Protein AF-A0A2E3CA99-F1 (afdb_monomer_lite)

Radius of gyration: 19.98 Å; chains: 1; bounding box: 54×38×50 Å

Secondary structure (DSSP, 8-state):
---HHHHHHHHHT----TTTHHHHHHHHHHH----TTS--TTEETTTEE-HHHHHHHHHHHH---HHHHHHHHHHHT---TTTTS-HHHHHHHH-HHHHHHHHHHIIIIIIHHHHHHHHHHHHHHHHHHTTT-S---HHHHHHHHHSS-HHHHHHHHHHHTT---S---HHHHHHHHHHHHHHHHHHS-HHHHHHHHHHHHHHHHHHHHHHHHHHHHT-SS---------

Structure (mmCIF, N/CA/C/O backbone):
data_AF-A0A2E3CA99-F1
#
_entry.id   AF-A0A2E3CA99-F1
#
loop_
_atom_site.group_PDB
_atom_site.id
_atom_site.type_symbol
_atom_site.label_atom_id
_atom_site.label_alt_id
_atom_site.label_comp_id
_atom_site.label_asym_id
_atom_site.label_entity_id
_atom_site.label_seq_id
_atom_site.pdbx_PDB_ins_code
_atom_site.Cartn_x
_atom_site.Cartn_y
_atom_site.Cartn_z
_atom_site.occupancy
_atom_site.B_iso_or_equiv
_atom_site.auth_seq_id
_atom_site.auth_comp_id
_atom_site.auth_asym_id
_atom_site.auth_atom_id
_atom_site.pdbx_PDB_model_num
ATOM 1 N N . MET A 1 1 ? -21.293 10.498 6.340 1.00 60.91 1 MET A N 1
ATOM 2 C CA . MET A 1 1 ? -22.099 10.274 7.556 1.00 60.91 1 MET A CA 1
ATOM 3 C C . MET A 1 1 ? -22.126 8.776 7.794 1.00 60.91 1 MET A C 1
ATOM 5 O O . MET A 1 1 ? -22.298 8.056 6.815 1.00 60.91 1 MET A O 1
ATOM 9 N N . PHE A 1 2 ? -21.826 8.319 9.008 1.00 76.69 2 PHE A N 1
ATOM 10 C CA . PHE A 1 2 ? -21.761 6.889 9.318 1.00 76.69 2 PHE A CA 1
ATOM 11 C C . PHE A 1 2 ? -23.163 6.290 9.462 1.00 76.69 2 PHE A C 1
ATOM 13 O O . PHE A 1 2 ? -24.123 6.998 9.755 1.00 76.69 2 PHE A O 1
ATOM 20 N N . GLY A 1 3 ? -23.298 4.993 9.197 1.00 78.75 3 GLY A N 1
ATOM 21 C CA . GLY A 1 3 ? -24.544 4.262 9.406 1.00 78.75 3 GLY A CA 1
ATOM 22 C C . GLY A 1 3 ? -24.801 3.967 10.888 1.00 78.75 3 GLY A C 1
ATOM 23 O O . GLY A 1 3 ? -23.886 3.960 11.707 1.00 78.75 3 GLY A O 1
ATOM 24 N N . LYS A 1 4 ? -26.048 3.618 11.233 1.00 77.12 4 LYS A N 1
ATOM 25 C CA . LYS A 1 4 ? -26.461 3.320 12.623 1.00 77.12 4 LYS A CA 1
ATOM 26 C C . LYS A 1 4 ? -25.626 2.231 13.312 1.00 77.12 4 LYS A C 1
ATOM 28 O O . LYS A 1 4 ? -25.509 2.231 14.532 1.00 77.12 4 LYS A O 1
ATOM 33 N N . GLU A 1 5 ? -25.094 1.260 12.569 1.00 80.00 5 GLU A N 1
ATOM 34 C CA . GLU A 1 5 ? -24.229 0.217 13.144 1.00 80.00 5 GLU A CA 1
ATOM 35 C C . GLU A 1 5 ? -22.819 0.730 13.454 1.00 80.00 5 GLU A C 1
ATOM 37 O O . GLU A 1 5 ? -22.257 0.409 14.499 1.00 80.00 5 GLU A O 1
ATOM 42 N N . GLU A 1 6 ? -22.269 1.557 12.570 1.00 83.12 6 GLU A N 1
ATOM 43 C CA . GLU A 1 6 ? -20.951 2.176 12.717 1.00 83.12 6 GLU A CA 1
ATOM 44 C C . GLU A 1 6 ? -20.952 3.158 13.896 1.00 83.12 6 GLU A C 1
ATOM 46 O O . GLU A 1 6 ? -20.053 3.127 14.735 1.00 83.12 6 GLU A O 1
ATOM 51 N N . GLU A 1 7 ? -22.022 3.946 14.041 1.00 82.69 7 GLU A N 1
ATOM 52 C CA . GLU A 1 7 ? -22.226 4.833 15.190 1.00 82.69 7 GLU A CA 1
ATOM 53 C C . GLU A 1 7 ? -22.265 4.066 16.520 1.00 82.69 7 GLU A C 1
ATOM 55 O O . GLU A 1 7 ? -21.679 4.518 17.502 1.00 82.69 7 GLU A O 1
ATOM 60 N N . LYS A 1 8 ? -22.881 2.875 16.564 1.00 83.00 8 LYS A N 1
ATOM 61 C CA . LYS A 1 8 ? -22.881 2.026 17.771 1.00 83.00 8 LYS A CA 1
ATOM 62 C C . LYS A 1 8 ? -21.477 1.545 18.139 1.00 83.00 8 LYS A C 1
ATOM 64 O O . LYS A 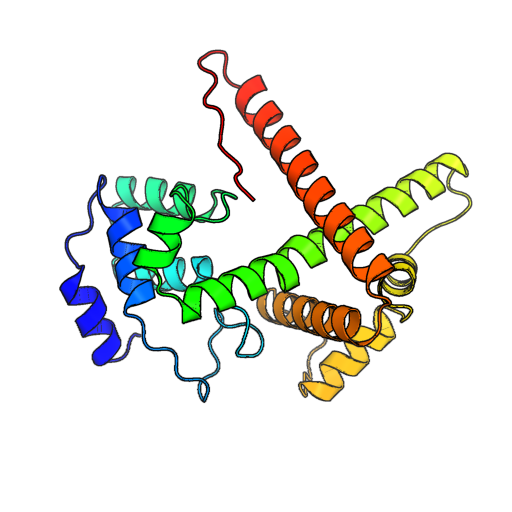1 8 ? -21.129 1.528 19.320 1.00 83.00 8 LYS A O 1
ATOM 69 N N . ILE A 1 9 ? -20.669 1.155 17.151 1.00 85.69 9 ILE A N 1
ATOM 70 C CA . ILE A 1 9 ? -19.276 0.739 17.381 1.00 85.69 9 ILE A CA 1
ATOM 71 C C . ILE A 1 9 ? -18.474 1.920 17.933 1.00 85.69 9 ILE A C 1
ATOM 73 O O . ILE A 1 9 ? -17.802 1.793 18.952 1.00 85.69 9 ILE A O 1
ATOM 77 N N . ILE A 1 10 ? -18.598 3.083 17.299 1.00 85.12 10 ILE A N 1
ATOM 78 C CA . ILE A 1 10 ? -17.959 4.335 17.715 1.00 85.12 10 ILE A CA 1
ATOM 79 C C . ILE A 1 10 ? -18.358 4.704 19.153 1.00 85.12 10 ILE A C 1
ATOM 81 O O . ILE A 1 10 ? -17.492 5.008 19.970 1.00 85.12 10 ILE A O 1
ATOM 85 N N . GLN A 1 11 ? -19.644 4.612 19.503 1.00 82.75 11 GLN A N 1
ATOM 86 C CA . GLN A 1 11 ? -20.133 4.894 20.858 1.00 82.75 11 GLN A CA 1
ATOM 87 C C . GLN A 1 11 ? -19.515 3.963 21.909 1.00 82.75 11 GLN A C 1
ATOM 89 O O . GLN A 1 11 ? -19.148 4.429 22.992 1.00 82.75 11 GLN A O 1
ATOM 94 N N . LYS A 1 12 ? -19.335 2.674 21.584 1.00 83.38 12 LYS A N 1
ATOM 95 C CA . LYS A 1 12 ? -18.720 1.679 22.481 1.00 83.38 12 LYS A CA 1
ATOM 96 C C . LYS A 1 12 ? -17.292 2.058 22.890 1.00 83.38 12 LYS A C 1
ATOM 98 O O . LYS A 1 12 ? -16.896 1.783 24.018 1.00 83.38 12 LYS A O 1
ATOM 103 N N . PHE A 1 13 ? -16.547 2.715 22.003 1.00 81.75 13 PHE A N 1
ATOM 104 C CA . PHE A 1 13 ? -15.153 3.126 22.216 1.00 81.75 13 PHE A CA 1
ATOM 105 C C . PHE A 1 13 ? -14.991 4.652 22.308 1.00 81.75 13 PHE A C 1
ATOM 107 O O . PHE A 1 13 ? -13.917 5.180 22.046 1.00 81.75 13 PHE A O 1
ATOM 114 N N . SER A 1 14 ? -16.049 5.376 22.683 1.00 76.06 14 SER A N 1
ATOM 115 C CA . SER A 1 14 ? -16.097 6.849 22.632 1.00 76.06 14 SER A CA 1
ATOM 116 C C . SER A 1 14 ? -15.166 7.570 23.611 1.00 76.06 14 SER A C 1
ATOM 118 O O . SER A 1 14 ? -14.845 8.738 23.402 1.00 76.06 14 SER A O 1
ATOM 120 N N . LYS A 1 15 ? -14.704 6.898 24.672 1.00 83.00 15 LYS A N 1
ATOM 121 C CA . LYS A 1 15 ? -13.784 7.470 25.669 1.00 83.00 15 LYS A CA 1
ATOM 122 C C . LYS A 1 15 ? -12.335 7.444 25.173 1.00 83.00 15 LYS A C 1
ATOM 124 O O . LYS A 1 15 ? -11.510 6.691 25.688 1.00 83.00 15 LYS A O 1
ATOM 129 N N . ILE A 1 16 ? -12.046 8.255 24.160 1.00 87.75 16 ILE A N 1
ATOM 130 C CA . ILE A 1 16 ? -10.704 8.416 23.596 1.00 87.75 16 ILE A CA 1
ATOM 131 C C . ILE A 1 16 ? -9.983 9.587 24.274 1.00 87.75 16 ILE A C 1
ATOM 133 O O . ILE A 1 16 ? -10.493 10.702 24.305 1.00 87.75 16 ILE A O 1
ATOM 137 N N . ASP A 1 17 ? -8.785 9.326 24.793 1.00 88.81 17 ASP A N 1
ATOM 138 C CA . ASP A 1 17 ? -7.905 10.301 25.430 1.00 88.81 17 ASP A CA 1
ATOM 139 C C . ASP A 1 17 ? -6.454 10.178 24.927 1.00 88.81 17 ASP A C 1
ATOM 141 O O . ASP A 1 17 ? -6.111 9.347 24.082 1.00 88.81 17 ASP A O 1
ATOM 145 N N . HIS A 1 18 ? -5.562 11.011 25.466 1.00 87.50 18 HIS A N 1
ATOM 146 C CA . HIS A 1 18 ? -4.150 11.040 25.085 1.00 87.50 18 HIS A CA 1
ATOM 147 C C . HIS A 1 18 ? -3.361 9.746 25.339 1.00 87.50 18 HIS A C 1
ATOM 149 O O . HIS A 1 18 ? -2.274 9.614 24.772 1.00 87.50 18 HIS A O 1
ATOM 155 N N . ASN A 1 19 ? -3.855 8.830 26.168 1.00 88.94 19 ASN A N 1
ATOM 156 C CA . ASN A 1 19 ? -3.167 7.594 26.530 1.00 88.94 19 ASN A CA 1
ATOM 157 C C . ASN A 1 19 ? -3.706 6.394 25.747 1.00 88.94 19 ASN A C 1
ATOM 159 O O . ASN A 1 19 ? -2.935 5.505 25.393 1.00 88.94 19 ASN A O 1
ATOM 163 N N . ASN A 1 20 ? -5.005 6.381 25.442 1.00 92.56 20 ASN A N 1
ATOM 164 C CA . ASN A 1 20 ? -5.683 5.217 24.870 1.00 92.56 20 ASN A CA 1
ATOM 165 C C . ASN A 1 20 ? -6.069 5.364 23.385 1.00 92.56 20 ASN A C 1
ATOM 167 O O . ASN A 1 20 ? -6.547 4.401 22.783 1.00 92.56 20 ASN A O 1
ATOM 171 N N . TYR A 1 21 ? -5.847 6.535 22.772 1.00 92.94 21 TYR A N 1
ATOM 172 C CA . TYR A 1 21 ? -6.332 6.830 21.418 1.00 92.94 21 TYR A CA 1
ATOM 173 C C . TYR A 1 21 ? -5.947 5.788 20.367 1.00 92.94 21 TYR A C 1
ATOM 175 O O . TYR A 1 21 ? -6.782 5.405 19.552 1.00 92.94 21 TYR A O 1
ATOM 183 N N . LYS A 1 22 ? -4.708 5.287 20.394 1.00 94.69 22 LYS A N 1
ATOM 184 C CA . LYS A 1 22 ? -4.238 4.298 19.416 1.00 94.69 22 LYS A CA 1
ATOM 185 C C . LYS A 1 22 ? -5.015 2.989 19.531 1.00 94.69 22 LYS A C 1
ATOM 187 O O . LYS A 1 22 ? -5.480 2.453 18.530 1.00 94.69 22 LYS A O 1
ATOM 192 N N . GLU A 1 23 ? -5.155 2.488 20.756 1.00 95.06 23 GLU A N 1
ATOM 193 C CA . GLU A 1 23 ? -5.816 1.214 21.034 1.00 95.06 23 GLU A CA 1
ATOM 194 C C . GLU A 1 23 ? -7.312 1.290 20.729 1.00 95.06 23 GLU A C 1
ATOM 196 O O . GLU A 1 23 ? -7.849 0.406 20.062 1.00 95.06 23 GLU A O 1
ATOM 201 N N . ASN A 1 24 ? -7.972 2.377 21.129 1.00 94.38 24 ASN A N 1
ATOM 202 C CA . ASN A 1 24 ? -9.399 2.566 20.889 1.00 94.38 24 ASN A CA 1
ATOM 203 C C . ASN A 1 24 ? -9.722 2.746 19.401 1.00 94.38 24 ASN A C 1
ATOM 205 O O . ASN A 1 24 ? -10.654 2.112 18.911 1.00 94.38 24 ASN A O 1
ATOM 209 N N . ILE A 1 25 ? -8.939 3.532 18.650 1.00 94.94 25 ILE A N 1
ATOM 210 C CA . ILE A 1 25 ? -9.149 3.685 17.200 1.00 94.94 25 ILE A CA 1
ATOM 211 C C . ILE A 1 25 ? -8.949 2.350 16.475 1.00 94.94 25 ILE A C 1
ATOM 213 O O . ILE A 1 25 ? -9.794 1.965 15.667 1.00 94.94 25 ILE A O 1
ATOM 217 N N . LEU A 1 26 ? -7.882 1.603 16.784 1.00 96.25 26 LEU A N 1
ATOM 218 C CA . LEU A 1 26 ? -7.676 0.282 16.182 1.00 96.25 26 LEU A CA 1
ATOM 219 C C . LEU A 1 26 ? -8.768 -0.716 16.592 1.00 96.25 26 LEU A C 1
ATOM 221 O O . LEU A 1 26 ? -9.189 -1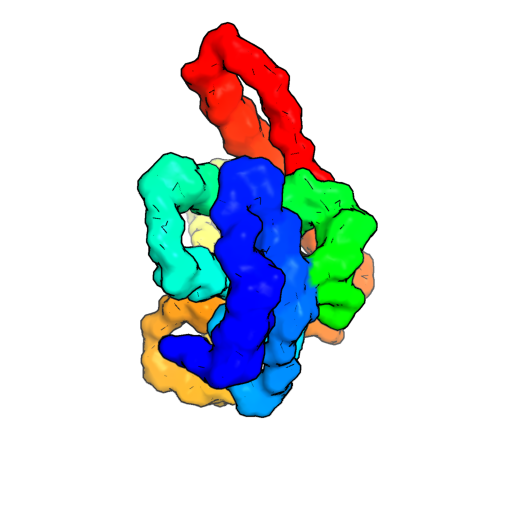.511 15.760 1.00 96.25 26 LEU A O 1
ATOM 225 N N . SER A 1 27 ? -9.288 -0.634 17.818 1.00 94.81 27 SER A N 1
ATOM 226 C CA . SER A 1 27 ? -10.412 -1.466 18.271 1.00 94.81 27 SER A CA 1
ATOM 227 C C . SER A 1 27 ? -11.714 -1.138 17.533 1.00 94.81 27 SER A C 1
ATOM 229 O O . SER A 1 27 ? -12.470 -2.048 17.182 1.00 94.81 27 SER A O 1
ATOM 231 N N . ILE A 1 28 ? -11.980 0.142 17.244 1.00 94.81 28 ILE A N 1
ATOM 232 C CA . ILE A 1 28 ? -13.102 0.556 16.383 1.00 94.81 28 ILE A CA 1
ATOM 233 C C . ILE A 1 28 ? -12.928 -0.050 14.990 1.00 94.81 28 ILE A C 1
ATOM 235 O O . ILE A 1 28 ? -13.866 -0.650 14.471 1.00 94.81 28 ILE A O 1
ATOM 239 N N . ILE A 1 29 ? -11.726 0.049 14.411 1.00 95.12 29 ILE A N 1
ATOM 240 C CA . ILE A 1 29 ? -11.396 -0.560 13.114 1.00 95.12 29 ILE A CA 1
ATOM 241 C C . ILE A 1 29 ? -11.608 -2.077 13.152 1.00 95.12 29 ILE A C 1
ATOM 243 O O . ILE A 1 29 ? -12.212 -2.636 12.238 1.00 95.12 29 ILE A O 1
ATOM 247 N N . GLY A 1 30 ? -11.167 -2.752 14.213 1.00 94.25 30 GLY A N 1
ATOM 248 C CA . GLY A 1 30 ? -11.341 -4.191 14.379 1.00 94.25 30 GLY A CA 1
ATOM 249 C C . GLY A 1 30 ? -12.805 -4.611 14.373 1.00 94.25 30 GLY A C 1
ATOM 250 O O . GLY A 1 30 ? -13.177 -5.547 13.667 1.00 94.25 30 GLY A O 1
ATOM 251 N N . ASN A 1 31 ? -13.662 -3.847 15.050 1.00 92.56 31 ASN A N 1
ATOM 252 C CA . ASN A 1 31 ? -15.107 -4.081 15.075 1.00 92.56 31 ASN A CA 1
ATOM 253 C C . ASN A 1 31 ? -15.841 -3.544 13.834 1.00 92.56 31 ASN A C 1
ATOM 255 O O . ASN A 1 31 ? -17.031 -3.811 13.668 1.00 92.56 31 ASN A O 1
ATOM 259 N N . TRP A 1 32 ? -15.155 -2.808 12.956 1.00 91.75 32 TRP A N 1
ATOM 260 C CA . TRP A 1 32 ? -15.748 -2.244 11.750 1.00 91.75 32 TRP A CA 1
ATOM 261 C C . TRP A 1 32 ? -16.183 -3.353 10.797 1.00 91.75 32 TRP A C 1
ATOM 263 O O . TRP A 1 32 ? -15.376 -4.199 10.398 1.00 91.75 32 TRP A O 1
ATOM 273 N N . LYS A 1 33 ? -17.459 -3.355 10.410 1.00 88.50 33 LYS A N 1
ATOM 274 C CA . LYS A 1 33 ? -17.966 -4.320 9.436 1.00 88.50 33 LYS A CA 1
ATOM 275 C C . LYS A 1 33 ? -17.616 -3.854 8.032 1.00 88.50 33 LYS A C 1
ATOM 277 O O . LYS A 1 33 ? -17.971 -2.750 7.629 1.00 88.50 33 LYS A O 1
ATOM 282 N N . ILE A 1 34 ? -16.937 -4.715 7.288 1.00 82.50 34 ILE A N 1
ATOM 283 C CA . ILE A 1 34 ? -16.623 -4.492 5.881 1.00 82.50 34 ILE A CA 1
ATOM 284 C C . ILE A 1 34 ? -17.569 -5.369 5.068 1.00 82.50 34 ILE A C 1
ATOM 286 O O . ILE A 1 34 ? -17.616 -6.581 5.253 1.00 82.50 34 ILE A O 1
ATOM 290 N N . ASN A 1 35 ? -18.356 -4.744 4.195 1.00 77.56 35 ASN A N 1
ATOM 291 C CA . ASN A 1 35 ? -19.193 -5.453 3.237 1.00 77.56 35 ASN A CA 1
ATOM 292 C C . ASN A 1 35 ? -18.535 -5.428 1.856 1.00 77.56 35 ASN A C 1
ATOM 294 O O . ASN A 1 35 ? -18.432 -4.366 1.248 1.00 77.56 35 ASN A O 1
ATOM 298 N N . ASN A 1 36 ? -18.173 -6.595 1.326 1.00 67.19 36 ASN A N 1
ATOM 299 C CA . ASN A 1 36 ? -17.501 -6.712 0.027 1.00 67.19 36 ASN A CA 1
ATOM 300 C C . ASN A 1 36 ? -18.336 -6.171 -1.149 1.00 67.19 36 ASN A C 1
ATOM 302 O O . ASN A 1 36 ? -17.778 -5.867 -2.196 1.00 67.19 36 ASN A O 1
ATOM 306 N N . LYS A 1 37 ? -19.658 -6.013 -0.983 1.00 66.50 37 LYS A N 1
ATOM 307 C CA . LYS A 1 37 ? -20.544 -5.425 -2.005 1.00 66.50 37 LYS A CA 1
ATOM 308 C C . LYS A 1 37 ? -20.429 -3.904 -2.116 1.00 66.50 37 LYS A C 1
ATOM 310 O O . LYS A 1 37 ? -20.854 -3.340 -3.118 1.00 66.50 37 LYS A O 1
ATOM 315 N N . ASN A 1 38 ? -19.890 -3.245 -1.094 1.00 72.69 38 ASN A N 1
ATOM 316 C CA . ASN A 1 38 ? -19.712 -1.802 -1.085 1.00 72.69 38 ASN A CA 1
ATOM 317 C C . ASN A 1 38 ? -18.294 -1.450 -1.541 1.00 72.69 38 ASN A C 1
ATOM 319 O O . ASN A 1 38 ? -17.319 -2.096 -1.155 1.00 72.69 38 ASN A O 1
ATOM 323 N N . SER A 1 39 ? -18.172 -0.385 -2.326 1.00 73.75 39 SER A N 1
ATOM 324 C CA . SER A 1 39 ? -16.876 0.202 -2.655 1.00 73.75 39 SER A CA 1
ATOM 325 C C . SER A 1 39 ? -16.445 1.128 -1.523 1.00 73.75 39 SER A C 1
ATOM 327 O O . SER A 1 39 ? -17.084 2.147 -1.261 1.00 73.75 39 SER A O 1
ATOM 329 N N . TYR A 1 40 ? -15.365 0.759 -0.838 1.00 83.50 40 TYR A N 1
ATOM 330 C CA . TYR A 1 40 ? -14.766 1.570 0.214 1.00 83.50 40 TYR A CA 1
ATOM 331 C C . TYR A 1 40 ? -13.402 2.082 -0.228 1.00 83.50 40 TYR A C 1
ATOM 333 O O . TYR A 1 40 ? -12.543 1.301 -0.621 1.00 83.50 40 TYR A O 1
ATOM 341 N N . ASP A 1 41 ? -13.156 3.379 -0.054 1.00 88.06 41 ASP A N 1
ATOM 342 C CA . ASP A 1 41 ? -11.870 3.992 -0.419 1.00 88.06 41 ASP A CA 1
ATOM 343 C C . ASP A 1 41 ? -10.680 3.425 0.371 1.00 88.06 41 ASP A C 1
ATOM 345 O O . ASP A 1 41 ? -9.536 3.599 -0.026 1.00 88.06 41 ASP A O 1
ATOM 349 N N . TYR A 1 42 ? -10.932 2.786 1.516 1.00 92.75 42 TYR A N 1
ATOM 350 C CA . TYR A 1 42 ? -9.918 2.154 2.363 1.00 92.75 42 TYR A CA 1
ATOM 351 C C . TYR A 1 42 ? -9.716 0.662 2.064 1.00 92.75 42 TYR A C 1
ATOM 353 O O . TYR A 1 42 ? -8.891 0.033 2.720 1.00 92.75 42 TYR A O 1
ATOM 361 N N . LEU A 1 43 ? -10.465 0.087 1.118 1.00 94.31 43 LEU A N 1
ATOM 362 C CA . LEU A 1 43 ? -10.336 -1.305 0.695 1.00 94.31 43 LEU A CA 1
ATOM 363 C C . LEU A 1 43 ? -10.062 -1.357 -0.813 1.00 94.31 43 LEU A C 1
ATOM 365 O O . LEU A 1 43 ? -10.968 -1.343 -1.647 1.00 94.31 43 LEU A O 1
ATOM 369 N N . ILE A 1 44 ? -8.781 -1.386 -1.152 1.00 94.81 44 ILE A N 1
ATOM 370 C CA . ILE A 1 44 ? -8.268 -1.332 -2.514 1.00 94.81 44 ILE A CA 1
ATOM 371 C C . ILE A 1 44 ? -8.617 -2.630 -3.239 1.00 94.81 44 ILE A C 1
ATOM 373 O O . ILE A 1 44 ? -8.299 -3.722 -2.768 1.00 94.81 44 ILE A O 1
ATOM 377 N N . LEU A 1 45 ? -9.326 -2.490 -4.364 1.00 93.25 45 LEU A N 1
ATOM 378 C CA . LEU A 1 45 ? -9.877 -3.594 -5.160 1.00 93.25 45 LEU A CA 1
ATOM 379 C C . LEU A 1 45 ? -10.621 -4.649 -4.322 1.00 93.25 45 LEU A C 1
ATOM 381 O O . LEU A 1 45 ? -10.574 -5.831 -4.634 1.00 93.25 45 LEU A O 1
ATOM 385 N N . HIS A 1 46 ? -11.310 -4.221 -3.258 1.00 92.69 46 HIS A N 1
ATOM 386 C CA . HIS A 1 46 ? -12.047 -5.095 -2.335 1.00 92.69 46 HIS A CA 1
ATOM 387 C C . HIS A 1 46 ? -11.190 -6.126 -1.567 1.00 92.69 46 HIS A C 1
ATOM 389 O O . HIS A 1 46 ? -11.745 -7.000 -0.906 1.00 92.69 46 HIS A O 1
ATOM 395 N N . GLU A 1 47 ? -9.859 -5.999 -1.592 1.00 93.69 47 GLU A N 1
ATOM 396 C CA . GLU A 1 47 ? -8.925 -6.975 -1.013 1.00 93.69 47 GLU A CA 1
ATOM 397 C C . GLU A 1 47 ? -7.929 -6.319 -0.045 1.00 93.69 47 GLU A C 1
ATOM 399 O O . GLU A 1 47 ? -7.817 -6.726 1.111 1.00 93.69 47 GLU A O 1
ATOM 404 N N . ALA A 1 48 ? -7.216 -5.280 -0.487 1.00 96.50 48 ALA A N 1
ATOM 405 C CA . ALA A 1 48 ? -6.122 -4.672 0.265 1.00 96.50 48 ALA A CA 1
ATOM 406 C C . ALA A 1 48 ? -6.610 -3.537 1.181 1.00 96.50 48 ALA A C 1
ATOM 408 O O . ALA A 1 48 ? -7.133 -2.522 0.726 1.00 96.50 48 ALA A O 1
ATOM 409 N N . PHE A 1 49 ? -6.417 -3.680 2.491 1.00 96.25 49 PHE A N 1
ATOM 410 C CA . PHE A 1 49 ? -6.962 -2.766 3.496 1.00 96.25 49 PHE A CA 1
ATOM 411 C C . PHE A 1 49 ? -5.962 -1.691 3.943 1.00 96.25 49 PHE A C 1
ATOM 413 O O . PHE A 1 49 ? -4.975 -1.969 4.621 1.00 96.25 49 PHE A O 1
ATOM 420 N N . ASN A 1 50 ? -6.276 -0.431 3.647 1.00 96.00 50 ASN A N 1
ATOM 421 C CA . ASN A 1 50 ? -5.568 0.740 4.153 1.00 96.00 50 ASN A CA 1
ATOM 422 C C . ASN A 1 50 ? -6.196 1.213 5.477 1.00 96.00 50 ASN A C 1
ATOM 424 O O . ASN A 1 50 ? -7.076 2.084 5.499 1.00 96.00 50 ASN A O 1
ATOM 428 N N . TRP A 1 51 ? -5.730 0.662 6.603 1.00 95.75 51 TRP A N 1
ATOM 429 C CA . TRP A 1 51 ? -6.270 0.997 7.930 1.00 95.75 51 TRP A CA 1
ATOM 430 C C . TRP A 1 51 ? -6.152 2.482 8.281 1.00 95.75 51 TRP A C 1
ATOM 432 O O . TRP A 1 51 ? -7.016 3.015 8.976 1.00 95.75 51 TRP A O 1
ATOM 442 N N . LYS A 1 52 ? -5.120 3.171 7.776 1.00 95.75 52 LYS A N 1
ATOM 443 C CA . LYS A 1 52 ? -4.895 4.598 8.039 1.00 95.75 52 LYS A CA 1
ATOM 444 C C . LYS A 1 52 ? -6.014 5.450 7.458 1.00 95.75 52 LYS A C 1
ATOM 446 O O . LYS A 1 52 ? -6.488 6.369 8.117 1.00 95.75 52 LYS A O 1
ATOM 451 N N . ARG A 1 53 ? -6.490 5.116 6.257 1.00 94.19 53 ARG A N 1
ATOM 452 C CA . ARG A 1 53 ? -7.590 5.843 5.614 1.00 94.19 53 ARG A CA 1
ATOM 453 C C . ARG A 1 53 ? -8.906 5.672 6.376 1.00 94.19 53 ARG A C 1
ATOM 455 O O . ARG A 1 53 ? -9.650 6.638 6.522 1.00 94.19 53 ARG A O 1
ATOM 462 N N . LEU A 1 54 ? -9.178 4.481 6.919 1.00 94.25 54 LEU A N 1
ATOM 463 C CA . LEU A 1 54 ? -10.327 4.287 7.811 1.00 94.25 54 LEU A CA 1
ATOM 464 C C . LEU A 1 54 ? -10.144 5.041 9.139 1.00 94.25 54 LEU A C 1
ATOM 466 O O . LEU A 1 54 ? -11.085 5.682 9.602 1.00 94.25 54 LEU A O 1
ATOM 470 N N . ALA A 1 55 ? -8.937 5.025 9.714 1.00 94.62 55 ALA A N 1
ATOM 471 C CA . ALA A 1 55 ? -8.625 5.765 10.936 1.00 94.62 55 ALA A CA 1
ATOM 472 C C . ALA A 1 55 ? -8.902 7.267 10.780 1.00 94.62 55 ALA A C 1
ATOM 474 O O . ALA A 1 55 ? -9.573 7.839 11.632 1.00 94.62 55 ALA A O 1
ATOM 475 N N . VAL A 1 56 ? -8.464 7.886 9.675 1.00 93.06 56 VAL A N 1
ATOM 476 C CA . VAL A 1 56 ? -8.738 9.304 9.376 1.00 93.06 56 VAL A CA 1
ATOM 477 C C . VAL A 1 56 ? -10.243 9.579 9.360 1.00 93.06 56 VAL A C 1
ATOM 479 O O . VAL A 1 56 ? -10.699 10.479 10.055 1.00 93.06 56 VAL A O 1
ATOM 482 N N . LYS A 1 57 ? -11.040 8.742 8.678 1.00 91.00 57 LYS A N 1
ATOM 483 C CA . LYS A 1 57 ? -12.507 8.903 8.648 1.00 91.00 57 LYS A CA 1
ATOM 484 C C . LYS A 1 57 ? -13.138 8.819 10.039 1.00 91.00 57 LYS A C 1
ATOM 486 O O . LYS A 1 57 ? -14.080 9.553 10.324 1.00 91.00 57 LYS A O 1
ATOM 491 N N . ILE A 1 58 ? -12.655 7.912 10.890 1.00 90.69 58 ILE A N 1
ATOM 492 C CA . ILE A 1 58 ? -13.135 7.776 12.273 1.00 90.69 58 ILE A CA 1
ATOM 493 C C . ILE A 1 58 ? -12.759 9.022 13.084 1.00 90.69 58 ILE A C 1
ATOM 495 O O . ILE A 1 58 ? -13.589 9.552 13.817 1.00 90.69 58 ILE A O 1
ATOM 499 N N . ILE A 1 59 ? -11.528 9.508 12.943 1.00 90.69 59 ILE A N 1
ATOM 500 C CA . ILE A 1 59 ? -11.018 10.668 13.683 1.00 90.69 59 ILE A CA 1
ATOM 501 C C . ILE A 1 59 ? -11.775 11.945 13.310 1.00 90.69 59 ILE A C 1
ATOM 503 O O . ILE A 1 59 ? -12.224 12.664 14.203 1.00 90.69 59 ILE A O 1
ATOM 507 N N . ASP A 1 60 ? -12.000 12.175 12.015 1.00 89.19 60 ASP A N 1
ATOM 508 C CA . ASP A 1 60 ? -12.751 13.330 11.508 1.00 89.19 60 ASP A CA 1
ATOM 509 C C . ASP A 1 60 ? -14.182 13.391 12.065 1.00 89.19 60 ASP A C 1
ATOM 511 O O . ASP A 1 60 ? -14.754 14.469 12.243 1.00 89.19 60 ASP A O 1
ATOM 515 N N . TYR A 1 61 ? -14.770 12.233 12.376 1.00 88.19 61 TYR A N 1
ATOM 516 C CA . TYR A 1 61 ? -16.099 12.150 12.973 1.00 88.19 61 TYR A CA 1
ATOM 517 C C . TYR A 1 61 ? -16.127 12.574 14.445 1.00 88.19 61 TYR A C 1
ATOM 519 O O . TYR A 1 61 ? -17.066 13.253 14.858 1.00 88.19 61 TYR A O 1
ATOM 527 N N . PHE A 1 62 ? -15.118 12.201 15.238 1.00 85.12 62 PHE A N 1
ATOM 528 C CA . PHE A 1 62 ? -15.094 12.494 16.676 1.00 85.12 62 PHE A CA 1
ATOM 529 C C . PHE A 1 62 ? -14.779 13.955 17.011 1.00 85.12 62 PHE A C 1
ATOM 531 O O . PHE A 1 62 ? -15.129 14.392 18.104 1.00 85.12 62 PHE A O 1
ATOM 538 N N . ARG A 1 63 ? -14.155 14.710 16.094 1.00 82.06 63 ARG A N 1
ATOM 539 C CA . ARG A 1 63 ? -13.801 16.132 16.282 1.00 82.06 63 ARG A CA 1
ATOM 540 C C . ARG A 1 63 ? -13.084 16.398 17.616 1.00 82.06 63 ARG A C 1
ATOM 542 O O . ARG A 1 63 ? -13.568 17.162 18.449 1.00 82.06 63 ARG A O 1
ATOM 549 N N . PHE A 1 64 ? -11.935 15.754 17.819 1.00 86.94 64 PHE A N 1
ATOM 550 C CA . PHE A 1 64 ? -11.125 15.946 19.027 1.00 86.94 64 PHE A CA 1
ATOM 551 C C . PHE A 1 64 ? -10.592 17.380 19.160 1.00 86.94 64 PHE A C 1
ATOM 553 O O . PHE A 1 64 ? -10.590 18.151 18.198 1.00 86.94 64 PHE A O 1
ATOM 560 N N . ASP A 1 65 ? -10.093 17.721 20.349 1.00 89.62 65 ASP A N 1
ATOM 561 C CA . ASP A 1 65 ? -9.356 18.961 20.581 1.00 89.62 65 ASP A CA 1
ATOM 562 C C . ASP A 1 65 ? -8.024 19.002 19.800 1.00 89.62 65 ASP A C 1
ATOM 564 O O . ASP A 1 65 ? -7.501 17.986 19.332 1.00 89.62 65 ASP A O 1
ATOM 568 N N . GLU A 1 66 ? -7.450 20.198 19.665 1.00 89.69 66 GLU A N 1
ATOM 569 C CA . GLU A 1 66 ? -6.239 20.446 18.872 1.00 89.69 66 GLU A CA 1
ATOM 570 C C . GLU A 1 66 ? -5.006 19.666 19.369 1.00 89.69 66 GLU A C 1
ATOM 572 O O . GLU A 1 66 ? -4.220 19.142 18.566 1.00 89.69 66 GLU A O 1
ATOM 577 N N . SER A 1 67 ? -4.851 19.524 20.690 1.00 91.00 67 SER A N 1
ATOM 578 C CA . SER A 1 67 ? -3.722 18.808 21.293 1.00 91.00 67 SER A CA 1
ATOM 579 C C . SER A 1 67 ? -3.778 17.319 20.949 1.00 91.00 67 SER A C 1
ATOM 581 O O . SER A 1 67 ? -2.767 16.712 20.568 1.00 91.00 67 SER A O 1
ATOM 583 N N . LEU A 1 68 ? -4.963 16.711 21.039 1.00 91.06 68 LEU A N 1
ATOM 584 C CA . LEU A 1 68 ? -5.149 15.301 20.710 1.00 91.06 68 LEU A CA 1
ATOM 585 C C . LEU A 1 68 ? -5.076 15.050 19.199 1.00 91.06 68 LEU A C 1
ATOM 587 O O . LEU A 1 68 ? -4.401 14.102 18.786 1.00 91.06 68 LEU A O 1
ATOM 591 N N . ASN A 1 69 ? -5.659 15.927 18.376 1.00 91.00 69 ASN A N 1
ATOM 592 C CA . ASN A 1 69 ? -5.549 15.852 16.915 1.00 91.00 69 ASN A CA 1
ATOM 593 C C . ASN A 1 69 ? -4.092 15.859 16.449 1.00 91.00 69 ASN A C 1
ATOM 595 O O . ASN A 1 69 ? -3.706 15.038 15.620 1.00 91.00 69 ASN A O 1
ATOM 599 N N . THR A 1 70 ? -3.246 16.706 17.038 1.00 91.50 70 THR A N 1
ATOM 600 C CA . THR A 1 70 ? -1.815 16.747 16.701 1.00 91.50 70 THR A CA 1
ATOM 601 C C . THR A 1 70 ? -1.127 15.404 16.974 1.00 91.50 70 THR A C 1
ATOM 603 O O . THR A 1 70 ? -0.315 14.933 16.173 1.00 91.50 70 THR A O 1
ATOM 606 N N . LYS A 1 71 ? -1.457 14.731 18.086 1.00 92.94 71 LYS A N 1
ATOM 607 C CA . LYS A 1 71 ? -0.919 13.392 18.393 1.00 92.94 71 LYS A CA 1
ATOM 608 C C . LYS A 1 71 ? -1.452 12.323 17.438 1.00 92.94 71 LYS A C 1
ATOM 610 O O . LYS A 1 71 ? -0.673 11.477 17.001 1.00 92.94 71 LYS A O 1
ATOM 615 N N . LEU A 1 72 ? -2.742 12.371 17.109 1.00 93.44 72 LEU A N 1
ATOM 616 C CA . LEU A 1 72 ? -3.390 11.449 16.175 1.00 93.44 72 LEU A CA 1
ATOM 617 C C . LEU A 1 72 ? -2.780 11.543 14.777 1.00 93.44 72 LEU A C 1
ATOM 619 O O . LEU A 1 72 ? -2.389 10.523 14.217 1.00 93.44 72 LEU A O 1
ATOM 623 N N . ILE A 1 73 ? -2.617 12.762 14.261 1.00 91.62 73 ILE A N 1
ATOM 624 C CA . ILE A 1 73 ? -1.964 13.041 12.979 1.00 91.62 73 ILE A CA 1
ATOM 625 C C . ILE A 1 73 ? -0.541 12.470 12.993 1.00 91.62 73 ILE A C 1
ATOM 627 O O . ILE A 1 73 ? -0.211 11.625 12.162 1.00 91.62 73 ILE A O 1
ATOM 631 N N . ASN A 1 74 ? 0.277 12.825 13.989 1.00 91.56 74 ASN A N 1
ATOM 632 C CA . ASN A 1 74 ? 1.645 12.304 14.106 1.00 91.56 74 ASN A CA 1
ATOM 633 C C . ASN A 1 74 ? 1.705 10.767 14.169 1.00 91.56 74 ASN A C 1
ATOM 635 O O . ASN A 1 74 ? 2.652 10.161 13.671 1.00 91.56 74 ASN A O 1
ATOM 639 N N . TRP A 1 75 ? 0.709 10.124 14.782 1.00 93.88 75 TRP A N 1
ATOM 640 C CA . TRP A 1 75 ? 0.612 8.668 14.834 1.00 93.88 75 TRP A CA 1
ATOM 641 C C . TRP A 1 75 ? 0.211 8.050 13.488 1.00 93.88 75 TRP A C 1
ATOM 643 O O . TRP A 1 75 ? 0.849 7.089 13.067 1.00 93.88 75 TRP A O 1
ATOM 653 N N . ILE A 1 76 ? -0.778 8.605 12.781 1.00 93.50 76 ILE A N 1
ATOM 654 C CA . ILE A 1 76 ? -1.210 8.112 11.460 1.00 93.50 76 ILE A CA 1
ATOM 655 C C . ILE A 1 76 ? -0.084 8.239 10.429 1.00 93.50 76 ILE A C 1
ATOM 657 O O . ILE A 1 76 ? 0.168 7.311 9.654 1.00 93.50 76 ILE A O 1
ATOM 661 N N . PHE A 1 77 ? 0.620 9.371 10.432 1.00 88.88 77 PHE A N 1
ATOM 662 C CA . PHE A 1 77 ? 1.733 9.621 9.516 1.00 88.88 77 PHE A CA 1
ATOM 663 C C . PHE A 1 77 ? 3.010 8.866 9.894 1.00 88.88 77 PHE A C 1
ATOM 665 O O . PHE A 1 77 ? 3.952 8.830 9.105 1.00 88.88 77 PHE A O 1
ATOM 672 N N . ASN A 1 78 ? 3.045 8.196 11.048 1.00 88.88 78 ASN A N 1
ATOM 673 C CA . ASN A 1 78 ? 4.162 7.334 11.393 1.00 88.88 78 ASN A CA 1
ATOM 674 C C . ASN A 1 78 ? 4.254 6.156 10.393 1.00 88.88 78 ASN A C 1
ATOM 676 O O . ASN A 1 78 ? 3.255 5.463 10.169 1.00 88.88 78 ASN A O 1
ATOM 680 N N . PRO A 1 79 ? 5.421 5.898 9.781 1.00 85.75 79 PRO A N 1
ATOM 681 C CA . PRO A 1 79 ? 5.574 4.847 8.774 1.00 85.75 79 PRO A CA 1
ATOM 682 C C . PRO A 1 79 ? 5.679 3.425 9.364 1.00 85.75 79 PRO A C 1
ATOM 684 O O . PRO A 1 79 ? 5.846 2.471 8.613 1.00 85.75 79 PRO A O 1
ATOM 687 N N . HIS A 1 80 ? 5.553 3.254 10.684 1.00 89.81 80 HIS A N 1
ATOM 688 C CA . HIS A 1 80 ? 5.562 1.950 11.349 1.00 89.81 80 HIS A CA 1
ATOM 689 C C . HIS A 1 80 ? 4.418 1.049 10.860 1.00 89.81 80 HIS A C 1
ATOM 691 O O . HIS A 1 80 ? 3.241 1.414 10.954 1.00 89.81 80 HIS A O 1
ATOM 697 N N . LEU A 1 81 ? 4.757 -0.170 10.425 1.00 91.31 81 LEU A N 1
ATOM 698 C CA . LEU A 1 81 ? 3.822 -1.116 9.808 1.00 91.31 81 LEU A CA 1
ATOM 699 C C . LEU A 1 81 ? 2.628 -1.461 10.709 1.00 91.31 81 LEU A C 1
ATOM 701 O O . LEU A 1 81 ? 1.478 -1.424 10.277 1.00 91.31 81 LEU A O 1
ATOM 705 N N . TYR A 1 82 ? 2.917 -1.739 11.979 1.00 95.00 82 TYR A N 1
ATOM 706 C CA . TYR A 1 82 ? 1.942 -2.137 13.002 1.00 95.00 82 TYR A CA 1
ATOM 707 C C . TYR A 1 82 ? 1.476 -0.982 13.900 1.00 95.00 82 TYR A C 1
ATOM 709 O O . TYR A 1 82 ? 1.236 -1.164 15.091 1.00 95.00 82 TYR A O 1
ATOM 717 N N . ALA A 1 83 ? 1.392 0.237 13.356 1.00 93.06 83 ALA A N 1
ATOM 718 C CA . ALA A 1 83 ? 0.846 1.402 14.060 1.00 93.06 83 ALA A CA 1
ATOM 719 C C . ALA A 1 83 ? 1.503 1.690 15.430 1.00 93.06 83 ALA A C 1
ATOM 721 O O . ALA A 1 83 ? 0.825 2.116 16.367 1.00 93.06 83 ALA A O 1
ATOM 722 N N . THR A 1 84 ? 2.822 1.493 15.555 1.00 92.50 84 THR A N 1
ATOM 723 C CA . THR A 1 84 ? 3.615 1.625 16.800 1.00 92.50 84 THR A CA 1
ATOM 724 C C . THR A 1 84 ? 3.299 0.606 17.905 1.00 92.50 84 THR A C 1
ATOM 726 O O . THR A 1 84 ? 3.631 0.840 19.066 1.00 92.50 84 THR A O 1
ATOM 729 N N . PHE A 1 85 ? 2.666 -0.513 17.555 1.00 94.31 85 PHE A N 1
ATOM 730 C CA . PHE A 1 85 ? 2.514 -1.692 18.407 1.00 94.31 85 PHE A CA 1
ATOM 731 C C . PHE A 1 85 ? 3.423 -2.830 17.931 1.00 94.31 85 PHE A C 1
ATOM 733 O O . PHE A 1 85 ? 3.987 -2.776 16.839 1.00 94.31 85 PHE A O 1
ATOM 740 N N . SER A 1 86 ? 3.517 -3.893 18.733 1.00 94.81 86 SER A N 1
ATOM 741 C CA . SER A 1 86 ? 4.006 -5.178 18.235 1.00 94.81 86 SER A CA 1
ATOM 742 C C . SER A 1 86 ? 3.028 -5.768 17.214 1.00 94.81 86 SER A C 1
ATOM 744 O O . SER A 1 86 ? 1.825 -5.496 17.256 1.00 94.81 86 SER A O 1
ATOM 746 N N . GLU A 1 87 ? 3.536 -6.619 16.324 1.00 94.69 87 GLU A N 1
ATOM 747 C CA . GLU A 1 87 ? 2.730 -7.328 15.323 1.00 94.69 87 GLU A CA 1
ATOM 748 C C . GLU A 1 87 ? 1.546 -8.076 15.955 1.00 94.69 87 GLU A C 1
ATOM 750 O O . GLU A 1 87 ? 0.410 -7.923 15.507 1.00 94.69 87 GLU A O 1
ATOM 755 N N . ASN A 1 88 ? 1.794 -8.820 17.040 1.00 96.06 88 ASN A N 1
ATOM 756 C CA . ASN A 1 88 ? 0.763 -9.586 17.745 1.00 96.06 88 ASN A CA 1
ATOM 757 C C . ASN A 1 88 ? -0.346 -8.680 18.286 1.00 96.06 88 ASN A C 1
ATOM 759 O O . ASN A 1 88 ? -1.520 -8.924 18.019 1.00 96.06 88 ASN A O 1
ATOM 763 N N . LYS A 1 89 ? 0.015 -7.589 18.977 1.00 96.56 89 LYS A N 1
ATOM 764 C CA . LYS A 1 89 ? -0.975 -6.664 19.542 1.00 96.56 89 LYS A CA 1
ATOM 765 C C . LYS A 1 89 ? -1.764 -5.955 18.442 1.00 96.56 89 LYS A C 1
ATOM 767 O O . LYS A 1 89 ? -2.970 -5.777 18.571 1.00 96.56 89 LYS A O 1
ATOM 772 N N . PHE A 1 90 ? -1.114 -5.573 17.345 1.00 97.00 90 PHE A N 1
ATOM 773 C CA . PHE A 1 90 ? -1.809 -4.982 16.205 1.00 97.00 90 PHE A CA 1
ATOM 774 C C . PHE A 1 90 ? -2.811 -5.965 15.589 1.00 97.00 90 PHE A C 1
ATOM 776 O O . PHE A 1 90 ? -3.974 -5.605 15.410 1.00 97.00 90 PHE A O 1
ATOM 783 N N . ARG A 1 91 ? -2.393 -7.215 15.340 1.00 96.88 91 ARG A N 1
ATOM 784 C CA . ARG A 1 91 ? -3.250 -8.291 14.816 1.00 96.88 91 ARG A CA 1
ATOM 785 C C . ARG A 1 91 ? -4.455 -8.562 15.719 1.00 96.88 91 ARG A C 1
ATOM 787 O O . ARG A 1 91 ? -5.559 -8.723 15.205 1.00 96.88 91 ARG A O 1
ATOM 794 N N . GLU A 1 92 ? -4.261 -8.574 17.036 1.00 97.06 92 GLU A N 1
ATOM 795 C CA . GLU A 1 92 ? -5.348 -8.708 18.016 1.00 97.06 92 GLU A CA 1
ATOM 796 C C . GLU A 1 92 ? -6.365 -7.564 17.915 1.00 97.06 92 GLU A C 1
ATOM 798 O O . GLU A 1 92 ? -7.568 -7.812 17.934 1.00 97.06 92 GLU A O 1
ATOM 803 N N . LEU A 1 93 ? -5.898 -6.318 17.778 1.00 96.75 93 LEU A N 1
ATOM 804 C CA . LEU A 1 93 ? -6.771 -5.141 17.763 1.00 96.75 93 LEU A CA 1
ATOM 805 C C . LEU A 1 93 ? -7.620 -5.036 16.494 1.00 96.75 93 LEU A C 1
ATOM 807 O O . LEU A 1 93 ? -8.802 -4.706 16.581 1.00 96.75 93 LEU A O 1
ATOM 811 N N . ILE A 1 94 ? -7.036 -5.296 15.320 1.00 95.69 94 ILE A N 1
ATOM 812 C CA . ILE A 1 94 ? -7.753 -5.146 14.042 1.00 95.69 94 ILE A CA 1
ATOM 813 C C . ILE A 1 94 ? -8.459 -6.430 13.584 1.00 95.69 94 ILE A C 1
ATOM 815 O O . ILE A 1 94 ? -9.347 -6.372 12.731 1.00 95.69 94 ILE A O 1
ATOM 819 N N . GLY A 1 95 ? -8.087 -7.579 14.148 1.00 96.06 95 GLY A N 1
ATOM 820 C CA . GLY A 1 95 ? -8.604 -8.890 13.772 1.00 96.06 95 GLY A CA 1
ATOM 821 C C . GLY A 1 95 ? -7.892 -9.517 12.568 1.00 96.06 95 GLY A C 1
ATOM 822 O O . GLY A 1 95 ? -7.300 -8.839 11.727 1.00 96.06 95 GLY A O 1
ATOM 823 N N . PHE A 1 96 ? -7.974 -10.847 12.480 1.00 94.56 96 PHE A N 1
ATOM 824 C CA . PHE A 1 96 ? -7.207 -11.663 11.531 1.00 94.56 96 PHE A CA 1
ATOM 825 C C . PHE A 1 96 ? -7.459 -11.312 10.056 1.00 94.56 96 PHE A C 1
ATOM 827 O O . PHE A 1 96 ? -6.511 -11.116 9.298 1.00 94.56 96 PHE A O 1
ATOM 834 N N . GLU A 1 97 ? -8.721 -11.179 9.644 1.00 93.88 97 GLU A N 1
ATOM 835 C CA . GLU A 1 97 ? -9.066 -10.879 8.246 1.00 93.88 97 GLU A CA 1
ATOM 836 C C . GLU A 1 97 ? -8.525 -9.513 7.804 1.00 93.88 97 GLU A C 1
ATOM 838 O O . GLU A 1 97 ? -7.854 -9.405 6.777 1.00 93.88 97 GLU A O 1
ATOM 843 N N . LYS A 1 98 ? -8.742 -8.471 8.620 1.00 95.50 98 LYS A N 1
ATOM 844 C CA . LYS A 1 98 ? -8.235 -7.120 8.334 1.00 95.50 98 LYS A CA 1
ATOM 845 C C . LYS A 1 98 ? -6.715 -7.060 8.392 1.00 95.50 98 LYS A C 1
ATOM 847 O O . LYS A 1 98 ? -6.120 -6.273 7.664 1.00 95.50 98 LYS A O 1
ATOM 852 N N . TYR A 1 99 ? -6.085 -7.879 9.230 1.00 97.00 99 TYR A N 1
ATOM 853 C CA . TYR A 1 99 ? -4.634 -7.998 9.280 1.00 97.00 99 TYR A CA 1
ATOM 854 C C . TYR A 1 99 ? -4.059 -8.554 7.973 1.00 97.00 99 TYR A C 1
ATOM 856 O O . TYR A 1 99 ? -3.147 -7.949 7.415 1.00 97.00 99 TYR A O 1
ATOM 864 N N . ASN A 1 100 ? -4.631 -9.627 7.423 1.00 96.06 100 ASN A N 1
ATOM 865 C CA . ASN A 1 100 ? -4.195 -10.161 6.126 1.00 96.06 100 ASN A CA 1
ATOM 866 C C . ASN A 1 100 ? -4.444 -9.166 4.983 1.00 96.06 100 ASN A C 1
ATOM 868 O O . ASN A 1 100 ? -3.594 -8.980 4.109 1.00 96.06 100 ASN A O 1
ATOM 872 N N . ALA A 1 101 ? -5.583 -8.473 5.016 1.00 96.56 101 ALA A N 1
ATOM 873 C CA . ALA A 1 101 ? -5.883 -7.403 4.072 1.00 96.56 101 ALA A CA 1
ATOM 874 C C . ALA A 1 101 ? -4.897 -6.222 4.206 1.00 96.56 101 ALA A C 1
ATOM 876 O O . ALA A 1 101 ? -4.473 -5.653 3.201 1.00 96.56 101 ALA A O 1
ATOM 877 N N . HIS A 1 102 ? -4.477 -5.872 5.426 1.00 96.88 102 HIS A N 1
ATOM 878 C CA . HIS A 1 102 ? -3.444 -4.860 5.682 1.00 96.88 102 HIS A CA 1
ATOM 879 C C . HIS A 1 102 ? -2.082 -5.279 5.128 1.00 96.88 102 HIS A C 1
ATOM 881 O O . HIS A 1 102 ? -1.422 -4.479 4.468 1.00 96.88 102 HIS A O 1
ATOM 887 N N . LEU A 1 103 ? -1.676 -6.537 5.316 1.00 97.12 103 LEU A N 1
ATOM 888 C CA . LEU A 1 103 ? -0.456 -7.054 4.690 1.00 97.12 103 LEU A CA 1
ATOM 889 C C . LEU A 1 103 ? -0.545 -7.005 3.162 1.00 97.12 103 LEU A C 1
ATOM 891 O O . LEU A 1 103 ? 0.420 -6.620 2.506 1.00 97.12 103 LEU A O 1
ATOM 895 N N . SER A 1 104 ? -1.713 -7.313 2.596 1.00 97.50 104 SER A N 1
ATOM 896 C CA . SER A 1 104 ? -1.951 -7.201 1.152 1.00 97.50 104 SER A CA 1
ATOM 897 C C . SER A 1 104 ? -1.774 -5.764 0.659 1.00 97.50 104 SER A C 1
ATOM 899 O O . SER A 1 104 ? -1.154 -5.548 -0.378 1.00 97.50 104 SER A O 1
ATOM 901 N N . TYR A 1 105 ? -2.241 -4.772 1.423 1.00 97.94 105 TYR A N 1
ATOM 902 C CA . TYR A 1 105 ? -1.989 -3.362 1.126 1.00 97.94 105 TYR A CA 1
ATOM 903 C C . TYR A 1 105 ? -0.503 -3.005 1.252 1.00 97.94 105 TYR A C 1
ATOM 905 O O . TYR A 1 105 ? 0.060 -2.348 0.376 1.00 97.94 105 TYR A O 1
ATOM 913 N N . PHE A 1 106 ? 0.162 -3.458 2.315 1.00 97.38 106 PHE A N 1
ATOM 914 C CA . PHE A 1 106 ? 1.576 -3.169 2.524 1.00 97.38 106 PHE A CA 1
ATOM 915 C C . PHE A 1 106 ? 2.447 -3.721 1.391 1.00 97.38 106 PHE A C 1
ATOM 917 O O . PHE A 1 106 ? 3.202 -2.965 0.784 1.00 97.38 106 PHE A O 1
ATOM 924 N N . TYR A 1 107 ? 2.315 -5.002 1.050 1.00 96.94 107 TYR A N 1
ATOM 925 C CA . TYR A 1 107 ? 3.117 -5.594 -0.019 1.00 96.94 107 TYR A CA 1
ATOM 926 C C . TYR A 1 107 ? 2.666 -5.140 -1.407 1.00 96.94 107 TYR A C 1
ATOM 928 O O . TYR A 1 107 ? 3.502 -4.802 -2.241 1.00 96.94 107 TYR A O 1
ATOM 936 N N . GLY A 1 108 ? 1.358 -5.090 -1.648 1.00 97.75 108 GLY A N 1
ATOM 937 C CA . GLY A 1 108 ? 0.827 -4.830 -2.979 1.00 97.75 108 GLY A CA 1
ATOM 938 C C . GLY A 1 108 ? 0.745 -3.358 -3.374 1.00 97.75 108 GLY A C 1
ATOM 939 O O . GLY A 1 108 ? 0.602 -3.064 -4.555 1.00 97.75 108 GLY A O 1
ATOM 940 N N . VAL A 1 109 ? 0.843 -2.427 -2.421 1.00 98.00 109 VAL A N 1
ATOM 941 C CA . VAL A 1 109 ? 0.851 -0.983 -2.706 1.00 98.00 109 VAL A CA 1
ATOM 942 C C . VAL A 1 109 ? 2.145 -0.343 -2.223 1.00 98.00 109 VAL A C 1
ATOM 944 O O . VAL A 1 109 ? 2.871 0.245 -3.022 1.00 98.00 109 VAL A O 1
ATOM 947 N N . THR A 1 110 ? 2.463 -0.451 -0.930 1.00 97.25 110 THR A N 1
ATOM 948 C CA . THR A 1 110 ? 3.623 0.253 -0.355 1.00 97.25 110 THR A CA 1
ATOM 949 C C . THR A 1 110 ? 4.940 -0.287 -0.907 1.00 97.25 110 THR A C 1
ATOM 951 O O . THR A 1 110 ? 5.739 0.481 -1.440 1.00 97.25 110 THR A O 1
ATOM 954 N N . ILE A 1 111 ? 5.166 -1.601 -0.822 1.00 97.75 111 ILE A N 1
ATOM 955 C CA . ILE A 1 111 ? 6.399 -2.224 -1.324 1.00 97.75 111 ILE A CA 1
ATOM 956 C C . ILE A 1 111 ? 6.480 -2.139 -2.849 1.00 97.75 111 ILE A C 1
ATOM 958 O O . ILE A 1 111 ? 7.562 -1.888 -3.377 1.00 97.75 111 ILE A O 1
ATOM 962 N N . GLU A 1 112 ? 5.355 -2.266 -3.551 1.00 98.25 112 GLU A N 1
ATOM 963 C CA . GLU A 1 112 ? 5.312 -2.121 -5.007 1.00 98.25 112 GLU A CA 1
ATOM 964 C C . GLU A 1 112 ? 5.739 -0.714 -5.464 1.00 98.25 112 GLU A C 1
ATOM 966 O O . GLU A 1 112 ? 6.579 -0.576 -6.352 1.00 98.25 112 GLU A O 1
ATOM 971 N N . ARG A 1 113 ? 5.266 0.347 -4.795 1.00 97.88 113 ARG A N 1
ATOM 972 C CA . ARG A 1 113 ? 5.738 1.723 -5.042 1.00 97.88 113 ARG A CA 1
ATOM 973 C C . ARG A 1 113 ? 7.226 1.883 -4.753 1.00 97.88 113 ARG A C 1
ATOM 975 O O . ARG A 1 113 ? 7.928 2.542 -5.516 1.00 97.88 113 ARG A O 1
ATOM 982 N N . CYS A 1 114 ? 7.727 1.269 -3.681 1.00 98.00 114 CYS A N 1
ATOM 983 C CA . CYS A 1 114 ? 9.158 1.283 -3.378 1.00 98.00 114 CYS A CA 1
ATOM 984 C C . CYS A 1 114 ? 9.987 0.535 -4.431 1.00 98.00 114 CYS A C 1
ATOM 986 O O . CYS A 1 114 ? 11.102 0.953 -4.723 1.00 98.00 114 CYS A O 1
ATOM 988 N N . LEU A 1 115 ? 9.461 -0.540 -5.022 1.00 98.25 115 LEU A N 1
ATOM 989 C CA . LEU A 1 115 ? 10.107 -1.247 -6.128 1.00 98.25 115 LEU A CA 1
ATOM 990 C C . LEU A 1 115 ? 10.181 -0.375 -7.391 1.00 98.25 115 LEU A C 1
ATOM 992 O O . LEU A 1 115 ? 11.238 -0.314 -8.021 1.00 98.25 115 LEU A O 1
ATOM 996 N N . ILE A 1 116 ? 9.094 0.324 -7.732 1.00 97.75 116 ILE A N 1
ATOM 997 C CA . ILE A 1 116 ? 9.063 1.286 -8.846 1.00 97.75 116 ILE A CA 1
ATOM 998 C C . ILE A 1 116 ? 10.111 2.384 -8.616 1.00 97.75 116 ILE A C 1
ATOM 1000 O O . ILE A 1 116 ? 10.974 2.586 -9.468 1.00 97.75 116 ILE A O 1
ATOM 1004 N N . ALA A 1 117 ? 10.117 3.005 -7.432 1.00 97.38 117 ALA A N 1
ATOM 1005 C CA . ALA A 1 117 ? 11.079 4.049 -7.073 1.00 97.38 117 ALA A CA 1
ATOM 1006 C C . ALA A 1 117 ? 12.536 3.547 -7.065 1.00 97.38 117 ALA A C 1
ATOM 1008 O O . ALA A 1 117 ? 13.441 4.240 -7.528 1.00 97.38 117 ALA A O 1
ATOM 1009 N N . TYR A 1 118 ? 12.777 2.320 -6.592 1.00 97.62 118 TYR A N 1
ATOM 1010 C CA . TYR A 1 118 ? 14.091 1.681 -6.679 1.00 97.62 118 TYR A CA 1
ATOM 1011 C C . TYR A 1 118 ? 14.550 1.542 -8.135 1.00 97.62 118 TYR A C 1
ATOM 1013 O O . TYR A 1 118 ? 15.694 1.848 -8.464 1.00 97.62 118 TYR A O 1
ATOM 1021 N N . SER A 1 119 ? 13.661 1.087 -9.019 1.00 96.81 119 SER A N 1
ATOM 1022 C CA . SER A 1 119 ? 13.976 0.920 -10.436 1.00 96.81 119 SER A CA 1
ATOM 1023 C C . SER A 1 119 ? 14.216 2.266 -11.132 1.00 96.81 119 SER A C 1
ATOM 1025 O O . SER A 1 119 ? 15.136 2.367 -11.942 1.00 96.81 119 SER A O 1
ATOM 1027 N N . GLU A 1 120 ? 13.455 3.308 -10.788 1.00 96.06 120 GLU A N 1
ATOM 1028 C CA . GLU A 1 120 ? 13.707 4.689 -11.227 1.00 96.06 120 GLU A CA 1
ATOM 1029 C C . GLU A 1 120 ? 15.098 5.179 -10.806 1.00 96.06 120 GLU A C 1
ATOM 1031 O O . GLU A 1 120 ? 15.848 5.696 -11.636 1.00 96.06 120 GLU A O 1
ATOM 1036 N N . GLU A 1 121 ? 15.475 4.974 -9.539 1.00 95.44 121 GLU A N 1
ATOM 1037 C CA . GLU A 1 121 ? 16.784 5.375 -9.012 1.00 95.44 121 GLU A CA 1
ATOM 1038 C C . GLU A 1 121 ? 17.933 4.689 -9.771 1.00 95.44 121 GLU A C 1
ATOM 1040 O O . GLU A 1 121 ? 18.930 5.328 -10.118 1.00 95.44 121 GLU A O 1
ATOM 1045 N N . GLU A 1 122 ? 17.800 3.396 -10.071 1.00 95.12 122 GLU A N 1
ATOM 1046 C CA . GLU A 1 122 ? 18.817 2.640 -10.807 1.00 95.12 122 GLU A CA 1
ATOM 1047 C C . GLU A 1 122 ? 18.966 3.117 -12.257 1.00 95.12 122 GLU A C 1
ATOM 1049 O O . GLU A 1 122 ? 20.090 3.254 -12.751 1.00 95.12 122 GLU A O 1
ATOM 1054 N N . LEU A 1 123 ? 17.858 3.418 -12.939 1.00 94.00 123 LEU A N 1
ATOM 1055 C CA . LEU A 1 123 ? 17.900 3.983 -14.288 1.00 94.00 123 LEU A CA 1
ATOM 1056 C C . LEU A 1 123 ? 18.515 5.387 -14.290 1.00 94.00 123 LEU A C 1
ATOM 1058 O O . LEU A 1 123 ? 19.365 5.680 -15.134 1.00 94.00 123 LEU A O 1
ATOM 1062 N N . LEU A 1 124 ? 18.183 6.225 -13.305 1.00 92.56 124 LEU A N 1
ATOM 1063 C CA . LEU A 1 124 ? 18.783 7.551 -13.151 1.00 92.56 124 LEU A CA 1
ATOM 1064 C C . LEU A 1 124 ? 20.305 7.460 -12.953 1.00 92.56 124 LEU A C 1
ATOM 1066 O O . LEU A 1 124 ? 21.060 8.165 -13.625 1.00 92.56 124 LEU A O 1
ATOM 1070 N N . LYS A 1 125 ? 20.778 6.556 -12.083 1.00 92.62 125 LYS A N 1
ATOM 1071 C CA . LYS A 1 125 ? 22.219 6.312 -11.880 1.00 92.62 125 LYS A CA 1
ATOM 1072 C C . LYS A 1 125 ? 22.911 5.893 -13.171 1.00 92.62 125 LYS A C 1
ATOM 1074 O O . LYS A 1 125 ? 23.989 6.402 -13.477 1.00 92.62 125 LYS A O 1
ATOM 1079 N N . ARG A 1 126 ? 22.289 5.001 -13.951 1.00 91.44 126 ARG A N 1
ATOM 1080 C CA . ARG A 1 126 ? 22.809 4.595 -15.265 1.00 91.44 126 ARG A CA 1
ATOM 1081 C C . ARG A 1 126 ? 22.892 5.788 -16.210 1.00 91.44 126 ARG A C 1
ATOM 1083 O O . ARG A 1 126 ? 23.939 6.004 -16.809 1.00 91.44 126 ARG A O 1
ATOM 1090 N N . GLN A 1 127 ? 21.838 6.591 -16.313 1.00 91.81 127 GLN A N 1
ATOM 1091 C CA . GLN A 1 127 ? 21.824 7.779 -17.168 1.00 91.81 127 GLN A CA 1
ATOM 1092 C C . GLN A 1 127 ? 22.950 8.761 -16.810 1.00 91.81 127 GLN A C 1
ATOM 1094 O O . GLN A 1 127 ? 23.659 9.224 -17.705 1.00 91.81 127 GLN A O 1
ATOM 1099 N N . ILE A 1 128 ? 23.171 9.014 -15.515 1.00 90.50 128 ILE A N 1
ATOM 1100 C CA . ILE A 1 128 ? 24.281 9.852 -15.039 1.00 90.50 128 ILE A CA 1
ATOM 1101 C C . ILE A 1 128 ? 25.632 9.237 -15.430 1.00 90.50 128 ILE A C 1
ATOM 1103 O O . ILE A 1 128 ? 26.503 9.947 -15.930 1.00 90.50 128 ILE A O 1
ATOM 1107 N N . SER A 1 129 ? 25.805 7.920 -15.264 1.00 90.50 129 SER A N 1
ATOM 1108 C CA . SER A 1 129 ? 27.050 7.228 -15.632 1.00 90.50 129 SER A CA 1
ATOM 1109 C C . SER A 1 129 ? 27.353 7.282 -17.136 1.00 90.50 129 SER A C 1
ATOM 1111 O O . SER A 1 129 ? 28.516 7.334 -17.525 1.00 90.50 129 SER A O 1
ATOM 1113 N N . TYR A 1 130 ? 26.316 7.359 -17.976 1.00 90.31 130 TYR A N 1
ATOM 1114 C CA . TYR A 1 130 ? 26.423 7.562 -19.422 1.00 90.31 130 TYR A CA 1
ATOM 1115 C C . TYR A 1 130 ? 26.478 9.044 -19.821 1.00 90.31 130 TYR A C 1
ATOM 1117 O O . TYR A 1 130 ? 26.173 9.374 -20.962 1.00 90.31 130 TYR A O 1
ATOM 1125 N N . GLY A 1 131 ? 26.792 9.970 -18.911 1.00 87.31 131 GLY A N 1
ATOM 1126 C CA . GLY A 1 131 ? 26.928 11.392 -19.249 1.00 87.31 131 GLY A CA 1
ATOM 1127 C C . GLY A 1 131 ? 25.638 12.049 -19.759 1.00 87.31 131 GLY A C 1
ATOM 1128 O O . GLY A 1 131 ? 25.708 13.037 -20.484 1.00 87.31 131 GLY A O 1
ATOM 1129 N N . ASN A 1 132 ? 24.463 11.514 -19.402 1.00 82.00 132 ASN A N 1
ATOM 1130 C CA . ASN A 1 132 ? 23.142 11.965 -19.859 1.00 82.00 132 ASN A CA 1
ATOM 1131 C C . ASN A 1 132 ? 22.866 11.830 -21.372 1.00 82.00 132 ASN A C 1
ATOM 1133 O O . ASN A 1 132 ? 21.928 12.455 -21.874 1.00 82.00 132 ASN A O 1
ATOM 1137 N N . PHE A 1 133 ? 23.624 11.002 -22.101 1.00 81.88 133 PHE A N 1
ATOM 1138 C CA . PHE A 1 133 ? 23.330 10.715 -23.514 1.00 81.88 133 PHE A CA 1
ATOM 1139 C C . PHE A 1 133 ? 22.062 9.866 -23.701 1.00 81.88 133 PHE A C 1
ATOM 1141 O O . PHE A 1 133 ? 21.353 10.025 -24.692 1.00 81.88 133 PHE A O 1
ATOM 1148 N N . VAL A 1 134 ? 21.756 8.990 -22.739 1.00 84.69 134 VAL A N 1
ATOM 1149 C CA . VAL A 1 134 ? 20.536 8.167 -22.710 1.00 84.69 134 VAL A CA 1
ATOM 1150 C C . VAL A 1 134 ? 19.550 8.778 -21.721 1.00 84.69 134 VAL A C 1
ATOM 1152 O O . VAL A 1 134 ? 19.940 9.115 -20.605 1.00 84.69 134 VAL A O 1
ATOM 1155 N N . ARG A 1 135 ? 18.279 8.909 -22.116 1.00 86.25 135 ARG A N 1
ATOM 1156 C CA . ARG A 1 135 ? 17.203 9.408 -21.251 1.00 86.25 135 ARG A CA 1
ATOM 1157 C C . ARG A 1 135 ? 16.184 8.312 -21.005 1.00 86.25 135 ARG A C 1
ATOM 1159 O O . ARG A 1 135 ? 15.524 7.887 -21.947 1.00 86.25 135 ARG A O 1
ATOM 1166 N N . TYR A 1 136 ? 16.057 7.901 -19.751 1.00 86.81 136 TYR A N 1
ATOM 1167 C CA . TYR A 1 136 ? 15.021 6.957 -19.353 1.00 86.81 136 TYR A CA 1
ATOM 1168 C C . TYR A 1 136 ? 13.711 7.684 -19.049 1.00 86.81 136 TYR A C 1
ATOM 1170 O O . TYR A 1 136 ? 13.685 8.857 -18.672 1.00 86.81 136 TYR A O 1
ATOM 1178 N N . THR A 1 137 ? 12.619 6.961 -19.221 1.00 89.25 137 THR A N 1
ATOM 1179 C CA . THR A 1 137 ? 11.242 7.408 -19.047 1.00 89.25 137 THR A CA 1
ATOM 1180 C C . THR A 1 137 ? 10.510 6.461 -18.091 1.00 89.25 137 THR A C 1
ATOM 1182 O O . THR A 1 137 ? 11.010 5.369 -17.803 1.00 89.25 137 THR A O 1
ATOM 1185 N N . PRO A 1 138 ? 9.302 6.819 -17.616 1.00 84.00 138 PRO A N 1
ATOM 1186 C CA . PRO A 1 138 ? 8.471 5.886 -16.855 1.00 84.00 138 PRO A CA 1
ATOM 1187 C C . PRO A 1 138 ? 8.231 4.556 -17.587 1.00 84.00 138 PRO A C 1
ATOM 1189 O O . PRO A 1 138 ? 8.100 3.516 -16.950 1.00 84.00 138 PRO A O 1
ATOM 1192 N N . GLU A 1 139 ? 8.236 4.558 -18.923 1.00 93.44 139 GLU A N 1
ATOM 1193 C CA . GLU A 1 139 ? 8.070 3.341 -19.721 1.00 93.44 139 GLU A CA 1
ATOM 1194 C C . GLU A 1 139 ? 9.155 2.300 -19.457 1.00 93.44 139 GLU A C 1
ATOM 1196 O O . GLU A 1 139 ? 8.857 1.108 -19.360 1.00 93.44 139 GLU A O 1
ATOM 1201 N N . ASP A 1 140 ? 10.398 2.743 -19.282 1.00 94.38 140 ASP A N 1
ATOM 1202 C CA . ASP A 1 140 ? 11.541 1.863 -19.044 1.00 94.38 140 ASP A CA 1
ATOM 1203 C C . ASP A 1 140 ? 11.440 1.176 -17.676 1.00 94.38 140 ASP A C 1
ATOM 1205 O O . ASP A 1 140 ? 11.771 -0.002 -17.532 1.00 94.38 140 ASP A O 1
ATOM 1209 N N . VAL A 1 141 ? 10.919 1.892 -16.676 1.00 95.62 141 VAL A N 1
ATOM 1210 C CA . VAL A 1 141 ? 10.714 1.389 -15.310 1.00 95.62 141 VAL A CA 1
ATOM 1211 C C . VAL A 1 141 ? 9.679 0.271 -15.299 1.00 95.62 141 VAL A C 1
ATOM 1213 O O . VAL A 1 141 ? 9.950 -0.833 -14.821 1.00 95.62 141 VAL A O 1
ATOM 1216 N N . TYR A 1 142 ? 8.495 0.545 -15.849 1.00 96.44 142 TYR A N 1
ATOM 1217 C CA . TYR A 1 142 ? 7.400 -0.421 -15.867 1.00 96.44 142 TYR A CA 1
ATOM 1218 C C . TYR A 1 142 ? 7.732 -1.612 -16.769 1.00 96.44 142 TYR A C 1
ATOM 1220 O O . TYR A 1 142 ? 7.484 -2.753 -16.380 1.00 96.44 142 TYR A O 1
ATOM 1228 N N . SER A 1 143 ? 8.403 -1.381 -17.902 1.00 95.25 143 SER A N 1
ATOM 1229 C CA . SER A 1 143 ? 8.876 -2.464 -18.769 1.00 95.25 143 SER A CA 1
ATOM 1230 C C . SER A 1 143 ? 9.894 -3.360 -18.058 1.00 95.25 143 SER A C 1
ATOM 1232 O O . SER A 1 143 ? 9.818 -4.578 -18.189 1.00 95.25 143 SER A O 1
ATOM 1234 N N . GLN A 1 144 ? 10.805 -2.801 -17.252 1.00 94.38 144 GLN A N 1
ATOM 1235 C CA . GLN A 1 144 ? 11.781 -3.590 -16.491 1.00 94.38 144 GLN A CA 1
ATOM 1236 C C . GLN A 1 144 ? 11.116 -4.477 -15.421 1.00 94.38 144 GLN A C 1
ATOM 1238 O O . GLN A 1 144 ? 11.537 -5.618 -15.201 1.00 94.38 144 GLN A O 1
ATOM 1243 N N . ILE A 1 145 ? 10.087 -3.965 -14.742 1.00 96.50 145 ILE A N 1
ATOM 1244 C CA . ILE A 1 145 ? 9.412 -4.679 -13.651 1.00 96.50 145 ILE A CA 1
ATOM 1245 C C . ILE A 1 145 ? 8.407 -5.694 -14.214 1.00 96.50 145 ILE A C 1
ATOM 1247 O O . ILE A 1 145 ? 8.499 -6.887 -13.913 1.00 96.50 145 ILE A O 1
ATOM 1251 N N . TYR A 1 146 ? 7.491 -5.237 -15.068 1.00 95.75 146 TYR A N 1
ATOM 1252 C CA . TYR A 1 146 ? 6.304 -5.978 -15.503 1.00 95.75 146 TYR A CA 1
ATOM 1253 C C . TYR A 1 146 ? 6.423 -6.607 -16.895 1.00 95.75 146 TYR A C 1
ATOM 1255 O O . TYR A 1 146 ? 5.517 -7.331 -17.295 1.00 95.75 146 TYR A O 1
ATOM 1263 N N . ASN A 1 147 ? 7.499 -6.337 -17.645 1.00 94.81 147 ASN A N 1
ATOM 1264 C CA . ASN A 1 147 ? 7.626 -6.673 -19.072 1.00 94.81 147 ASN A CA 1
ATOM 1265 C C . ASN A 1 147 ? 6.515 -6.049 -19.948 1.00 94.81 147 ASN A C 1
ATOM 1267 O O . ASN A 1 147 ? 6.209 -6.552 -21.030 1.00 94.81 147 ASN A O 1
ATOM 1271 N N . ILE A 1 148 ? 5.895 -4.963 -19.475 1.00 95.12 148 ILE A N 1
ATOM 1272 C CA . ILE A 1 148 ? 4.828 -4.224 -20.153 1.00 95.12 148 ILE A CA 1
ATOM 1273 C C . ILE A 1 148 ? 5.065 -2.728 -19.921 1.00 95.12 148 ILE A C 1
ATOM 1275 O O . ILE A 1 148 ? 5.427 -2.313 -18.822 1.00 95.12 148 ILE A O 1
ATOM 1279 N N . THR A 1 149 ? 4.841 -1.927 -20.959 1.00 95.19 149 THR A N 1
ATOM 1280 C CA . THR A 1 149 ? 4.903 -0.464 -20.920 1.00 95.19 149 THR A CA 1
ATOM 1281 C C . THR A 1 149 ? 3.871 0.130 -19.956 1.00 95.19 149 THR A C 1
ATOM 1283 O O . THR A 1 149 ? 2.765 -0.395 -19.809 1.00 95.19 149 THR A O 1
ATOM 1286 N N . TYR A 1 150 ? 4.209 1.254 -19.320 1.00 95.31 150 TYR A N 1
ATOM 1287 C CA . TYR A 1 150 ? 3.307 2.023 -18.464 1.00 95.31 150 TYR A CA 1
ATOM 1288 C C . TYR A 1 150 ? 2.024 2.398 -19.210 1.00 95.31 150 TYR A C 1
ATOM 1290 O O . TYR A 1 150 ? 0.936 2.128 -18.705 1.00 95.31 150 TYR A O 1
ATOM 1298 N N . ASN A 1 151 ? 2.135 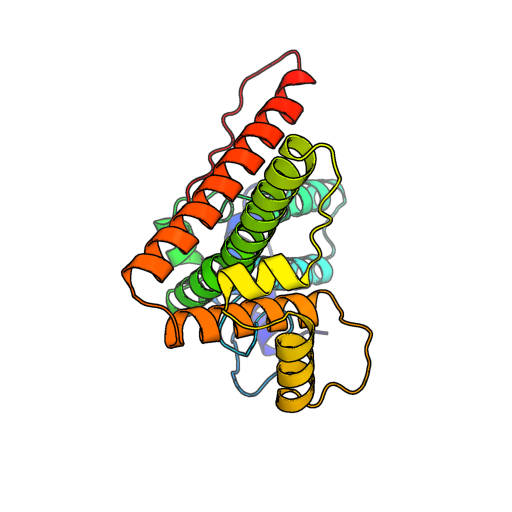2.944 -20.428 1.00 94.50 151 ASN A N 1
ATOM 1299 C CA . ASN A 1 151 ? 0.969 3.322 -21.230 1.00 94.50 151 ASN A CA 1
ATOM 1300 C C . ASN A 1 151 ? 0.031 2.135 -21.494 1.00 94.50 151 ASN A C 1
ATOM 1302 O O . ASN A 1 151 ? -1.181 2.269 -21.375 1.00 94.50 151 ASN A O 1
ATOM 1306 N N . LYS A 1 152 ? 0.575 0.947 -21.779 1.00 95.44 152 LYS A N 1
ATOM 1307 C CA . LYS A 1 152 ? -0.261 -0.240 -21.981 1.00 95.44 152 LYS A CA 1
ATOM 1308 C C . LYS A 1 152 ? -0.918 -0.698 -20.680 1.00 95.44 152 LYS A C 1
ATOM 1310 O O . LYS A 1 152 ? -2.106 -0.991 -20.680 1.00 95.44 152 LYS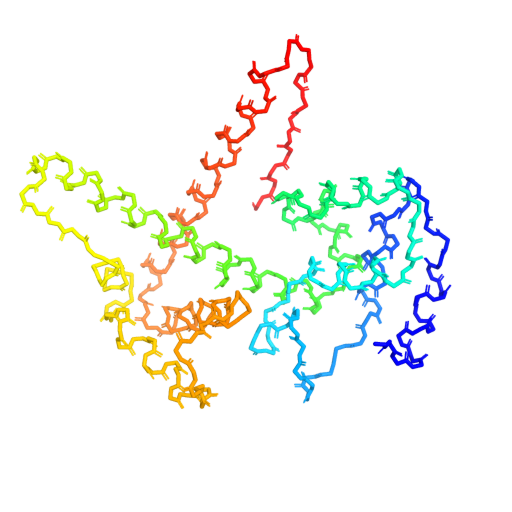 A O 1
ATOM 1315 N N . LEU A 1 153 ? -0.175 -0.725 -19.570 1.00 95.94 153 LEU A N 1
ATOM 1316 C CA . LEU A 1 153 ? -0.730 -1.089 -18.263 1.00 95.94 153 LEU A CA 1
ATOM 1317 C C . LEU A 1 153 ? -1.854 -0.142 -17.840 1.00 95.94 153 LEU A C 1
ATOM 1319 O O . LEU A 1 153 ? -2.878 -0.605 -17.341 1.00 95.94 153 LEU A O 1
ATOM 1323 N N . ILE A 1 154 ? -1.680 1.168 -18.027 1.00 94.75 154 ILE A N 1
ATOM 1324 C CA . ILE A 1 154 ? -2.696 2.139 -17.623 1.00 94.75 154 ILE A CA 1
ATOM 1325 C C . ILE A 1 154 ? -3.921 2.105 -18.542 1.00 94.75 154 ILE A C 1
ATOM 1327 O O . ILE A 1 154 ? -5.041 2.212 -18.046 1.00 94.75 154 ILE A O 1
ATOM 1331 N N . ASP A 1 155 ? -3.738 1.887 -19.847 1.00 94.06 155 ASP A N 1
ATOM 1332 C CA . ASP A 1 155 ? -4.845 1.728 -20.796 1.00 94.06 155 ASP A CA 1
ATOM 1333 C C . ASP A 1 155 ? -5.653 0.451 -20.508 1.00 94.06 155 ASP A C 1
ATOM 1335 O O . ASP A 1 155 ? -6.888 0.486 -20.491 1.00 94.06 155 ASP A O 1
ATOM 1339 N N . ASP A 1 156 ? -4.971 -0.659 -20.210 1.00 95.50 156 ASP A N 1
ATOM 1340 C CA . ASP A 1 156 ? -5.595 -1.917 -19.790 1.00 95.50 156 ASP A CA 1
ATOM 1341 C C . ASP A 1 156 ? -6.378 -1.721 -18.477 1.00 95.50 156 ASP A C 1
ATOM 1343 O O . ASP A 1 156 ? -7.538 -2.125 -18.378 1.00 95.50 156 ASP A O 1
ATOM 1347 N N . PHE A 1 157 ? -5.792 -1.029 -17.493 1.00 95.56 157 PHE A N 1
ATOM 1348 C CA . PHE A 1 157 ? -6.451 -0.704 -16.225 1.00 95.56 157 PHE A CA 1
ATOM 1349 C C . PHE A 1 157 ? -7.694 0.177 -16.430 1.00 95.56 157 PHE A C 1
ATOM 1351 O O . PHE A 1 157 ? -8.771 -0.121 -15.913 1.00 95.56 157 PHE A O 1
ATOM 1358 N N . PHE A 1 158 ? -7.597 1.245 -17.224 1.00 94.62 158 PHE A N 1
ATOM 1359 C CA . PHE A 1 158 ? -8.747 2.102 -17.519 1.00 94.62 158 PHE A CA 1
ATOM 1360 C C . PHE A 1 158 ? -9.863 1.355 -18.242 1.00 94.62 158 PHE A C 1
ATOM 1362 O O . PHE A 1 158 ? -11.039 1.580 -17.940 1.00 94.62 158 PHE A O 1
ATOM 1369 N N . SER A 1 159 ? -9.505 0.448 -19.148 1.00 93.94 159 SER A N 1
ATOM 1370 C CA . SER A 1 159 ? -10.461 -0.391 -19.868 1.00 93.94 159 SER A CA 1
ATOM 1371 C C . SER A 1 159 ? -11.173 -1.367 -18.928 1.00 93.94 159 SER A C 1
ATOM 1373 O O . SER A 1 159 ? -12.401 -1.469 -18.963 1.00 93.94 159 SER A O 1
ATOM 1375 N N . GLU A 1 160 ? -10.427 -2.036 -18.046 1.00 94.81 160 GLU A N 1
ATOM 1376 C CA . GLU A 1 160 ? -10.953 -3.012 -17.084 1.00 94.81 160 GLU A CA 1
ATOM 1377 C C . GLU A 1 160 ? -11.915 -2.365 -16.075 1.00 94.81 160 GLU A C 1
ATOM 1379 O O . GLU A 1 160 ? -13.016 -2.870 -15.842 1.00 94.81 160 GLU A O 1
ATOM 1384 N N . PHE A 1 161 ? -11.548 -1.199 -15.534 1.00 91.25 161 PHE A N 1
ATOM 1385 C CA . PHE A 1 161 ? -12.333 -0.492 -14.515 1.00 91.25 161 PHE A CA 1
ATOM 1386 C C . PHE A 1 161 ? -13.286 0.571 -15.083 1.00 91.25 161 PHE A C 1
ATOM 1388 O O . PHE A 1 161 ? -13.938 1.285 -14.319 1.00 91.25 161 PHE A O 1
ATOM 1395 N N . LYS A 1 162 ? -13.408 0.662 -16.417 1.00 90.50 162 LYS A N 1
ATOM 1396 C CA . LYS A 1 162 ? -14.275 1.612 -17.142 1.00 90.50 162 LYS A CA 1
ATOM 1397 C C . LYS A 1 162 ? -14.058 3.070 -16.713 1.00 90.50 162 LYS A C 1
ATOM 1399 O O . LYS A 1 162 ? -15.009 3.844 -16.577 1.00 90.50 162 LYS A O 1
ATOM 1404 N N . ILE A 1 163 ? -12.802 3.449 -16.493 1.00 86.38 163 ILE A N 1
ATOM 1405 C CA . ILE A 1 163 ? -12.421 4.799 -16.070 1.00 86.38 163 ILE A CA 1
ATOM 1406 C C . ILE A 1 163 ? -12.375 5.701 -17.304 1.00 86.38 163 ILE A C 1
ATOM 1408 O O . ILE A 1 163 ? -11.600 5.483 -18.229 1.00 86.38 163 ILE A O 1
ATOM 1412 N N . THR A 1 164 ? -13.213 6.736 -17.323 1.00 78.94 164 THR A N 1
ATOM 1413 C CA . THR A 1 164 ? -13.393 7.605 -18.500 1.00 78.94 164 THR A CA 1
ATOM 1414 C C . THR A 1 164 ? -12.509 8.849 -18.495 1.00 78.94 164 THR A C 1
ATOM 1416 O O . THR A 1 164 ? -12.314 9.472 -19.538 1.00 78.94 164 THR A O 1
ATOM 1419 N N . THR A 1 165 ? -11.962 9.238 -17.341 1.00 78.31 165 THR A N 1
ATOM 1420 C CA . THR A 1 165 ? -11.154 10.458 -17.215 1.00 78.31 165 THR A CA 1
ATOM 1421 C C . THR A 1 165 ? -9.677 10.127 -17.070 1.00 78.31 165 THR A C 1
ATOM 1423 O O . THR A 1 165 ? -9.312 9.297 -16.244 1.00 78.31 165 THR A O 1
ATOM 1426 N N . LYS A 1 166 ? -8.809 10.857 -17.780 1.00 72.56 166 LYS A N 1
ATOM 1427 C CA . LYS A 1 166 ? -7.346 10.710 -17.663 1.00 72.56 166 LYS A CA 1
ATOM 1428 C C . LYS A 1 166 ? -6.757 11.297 -16.370 1.00 72.56 166 LYS A C 1
ATOM 1430 O O . LYS A 1 166 ? -5.546 11.272 -16.183 1.00 72.56 166 LYS A O 1
ATOM 1435 N N . LYS A 1 167 ? -7.587 11.862 -15.483 1.00 79.19 167 LYS A N 1
ATOM 1436 C CA . LYS A 1 167 ? -7.148 12.372 -14.179 1.00 79.19 167 LYS A CA 1
ATOM 1437 C C . LYS A 1 167 ? -7.291 11.265 -13.141 1.00 79.19 167 LYS A C 1
ATOM 1439 O O . LYS A 1 167 ? -8.389 10.985 -12.674 1.00 79.19 167 LYS A O 1
ATOM 1444 N N . ILE A 1 168 ? -6.168 10.652 -12.788 1.00 84.25 168 ILE A N 1
ATOM 1445 C CA . ILE A 1 168 ? -6.094 9.610 -11.764 1.00 84.25 168 ILE A CA 1
ATOM 1446 C C . ILE A 1 168 ? -6.043 10.286 -10.389 1.00 84.25 168 ILE A C 1
ATOM 1448 O O . ILE A 1 168 ? -5.187 11.134 -10.142 1.00 84.25 168 ILE A O 1
ATOM 1452 N N . SER A 1 169 ? -6.973 9.937 -9.498 1.00 90.94 169 SER A N 1
ATOM 1453 C CA . SER A 1 169 ? -6.888 10.326 -8.083 1.00 90.94 169 SER A CA 1
ATOM 1454 C C . SER A 1 169 ? -5.876 9.447 -7.344 1.00 90.94 169 SER A C 1
ATOM 1456 O O . SER A 1 169 ? -5.585 8.343 -7.793 1.00 90.94 169 SER A O 1
ATOM 1458 N N . GLU A 1 170 ? -5.398 9.861 -6.168 1.00 92.31 170 GLU A N 1
ATOM 1459 C CA . GLU A 1 170 ? -4.488 9.021 -5.366 1.00 92.31 170 GLU A CA 1
ATOM 1460 C C . GLU A 1 170 ? -5.076 7.629 -5.073 1.00 92.31 170 GLU A C 1
ATOM 1462 O O . GLU A 1 170 ? -4.365 6.630 -5.104 1.00 92.31 170 GLU A O 1
ATOM 1467 N N . LEU A 1 171 ? -6.394 7.539 -4.859 1.00 92.19 171 LEU A N 1
ATOM 1468 C CA . LEU A 1 171 ? -7.081 6.257 -4.688 1.00 92.19 171 LEU A CA 1
ATOM 1469 C C . LEU A 1 171 ? -7.012 5.390 -5.951 1.00 92.19 171 LEU A C 1
ATOM 1471 O O . LEU A 1 171 ? -6.749 4.193 -5.864 1.00 92.19 171 LEU A O 1
ATOM 1475 N N . GLU A 1 172 ? -7.262 5.982 -7.117 1.00 93.25 172 GLU A N 1
ATOM 1476 C CA . GLU A 1 172 ? -7.168 5.256 -8.386 1.00 93.25 172 GLU A CA 1
ATOM 1477 C C . GLU A 1 172 ? -5.726 4.829 -8.673 1.00 93.25 172 GLU A C 1
ATOM 1479 O O . GLU A 1 172 ? -5.501 3.739 -9.190 1.00 93.25 172 GLU A O 1
ATOM 1484 N N . PHE A 1 173 ? -4.738 5.623 -8.257 1.00 94.81 173 PHE A N 1
ATOM 1485 C CA . PHE A 1 173 ? -3.334 5.251 -8.393 1.00 94.81 173 PHE A CA 1
ATOM 1486 C C . PHE A 1 173 ? -2.926 4.120 -7.432 1.00 94.81 173 PHE A C 1
ATOM 1488 O O . PHE A 1 173 ? -2.161 3.237 -7.819 1.00 94.81 173 PHE A O 1
ATOM 1495 N N . GLU A 1 174 ? -3.448 4.087 -6.199 1.00 96.56 174 GLU A N 1
ATOM 1496 C CA . GLU A 1 174 ? -3.291 2.937 -5.287 1.00 96.56 174 GLU A CA 1
ATOM 1497 C C . GLU A 1 174 ? -3.916 1.663 -5.878 1.00 96.56 174 GLU A C 1
ATOM 1499 O O . GLU A 1 174 ? -3.285 0.606 -5.851 1.00 96.56 174 GLU A O 1
ATOM 1504 N N . LYS A 1 175 ? -5.118 1.759 -6.469 1.00 96.69 175 LYS A N 1
ATOM 1505 C CA . LYS A 1 175 ? -5.766 0.637 -7.173 1.00 96.69 175 LYS A CA 1
ATOM 1506 C C . LYS A 1 175 ? -4.943 0.155 -8.362 1.00 96.69 175 LYS A C 1
ATOM 1508 O O . LYS A 1 175 ? -4.736 -1.047 -8.489 1.00 96.69 175 LYS A O 1
ATOM 1513 N N . PHE A 1 176 ? -4.445 1.075 -9.186 1.00 97.19 176 PHE A N 1
ATOM 1514 C CA . PHE A 1 176 ? -3.567 0.757 -10.310 1.00 97.19 176 PHE A CA 1
ATOM 1515 C C . PHE A 1 176 ? -2.295 0.042 -9.844 1.00 97.19 176 PHE A C 1
ATOM 1517 O O . PHE A 1 176 ? -1.940 -1.004 -10.379 1.00 97.19 176 PHE A O 1
ATOM 1524 N N . THR A 1 177 ? -1.653 0.554 -8.791 1.00 98.12 177 THR A N 1
ATOM 1525 C CA . THR A 1 177 ? -0.458 -0.064 -8.196 1.00 98.12 177 THR A CA 1
ATOM 1526 C C . THR A 1 177 ? -0.759 -1.493 -7.734 1.00 98.12 177 THR A C 1
ATOM 1528 O O . THR A 1 177 ? -0.036 -2.422 -8.090 1.00 98.12 177 THR A O 1
ATOM 1531 N N . TYR A 1 178 ? -1.852 -1.686 -6.988 1.00 98.31 178 TYR A N 1
ATOM 1532 C CA . TYR A 1 178 ? -2.245 -3.003 -6.490 1.00 98.31 178 TYR A CA 1
ATOM 1533 C C . TYR A 1 178 ? -2.586 -3.980 -7.624 1.00 98.31 178 TYR A C 1
ATOM 1535 O O . TYR A 1 178 ? -2.221 -5.153 -7.576 1.00 98.31 178 TYR A O 1
ATOM 1543 N N . TRP A 1 179 ? -3.238 -3.496 -8.681 1.00 98.00 179 TRP A N 1
ATOM 1544 C CA . TRP A 1 179 ? -3.530 -4.278 -9.881 1.00 98.00 179 TRP A CA 1
ATOM 1545 C C . TRP A 1 179 ? -2.251 -4.712 -10.619 1.00 98.00 179 TRP A C 1
ATOM 1547 O O . TRP A 1 179 ? -2.118 -5.882 -10.983 1.00 98.00 179 TRP A O 1
ATOM 1557 N N . CYS A 1 180 ? -1.271 -3.814 -10.766 1.00 97.94 180 CYS A N 1
ATOM 1558 C CA . CYS A 1 180 ? 0.050 -4.137 -11.314 1.00 97.94 180 CYS A CA 1
ATOM 1559 C C . CYS A 1 180 ? 0.782 -5.178 -10.456 1.00 97.94 180 CYS A C 1
ATOM 1561 O O . CYS A 1 180 ? 1.346 -6.130 -10.998 1.00 97.94 180 CYS A O 1
ATOM 1563 N N . PHE A 1 181 ? 0.721 -5.050 -9.127 1.00 98.19 181 PHE A N 1
ATOM 1564 C CA . PHE A 1 181 ? 1.260 -6.051 -8.207 1.00 98.19 181 PHE A CA 1
ATOM 1565 C C . PHE A 1 181 ? 0.637 -7.432 -8.442 1.00 98.19 181 PHE A C 1
ATOM 1567 O O . PHE A 1 181 ? 1.377 -8.405 -8.583 1.00 98.19 181 PHE A O 1
ATOM 1574 N N . LYS A 1 182 ? -0.697 -7.531 -8.548 1.00 97.69 182 LYS A N 1
ATOM 1575 C CA . LYS A 1 182 ? -1.378 -8.810 -8.829 1.00 97.69 182 LYS A CA 1
ATOM 1576 C C . LYS A 1 182 ? -0.888 -9.420 -10.141 1.00 97.69 182 LYS A C 1
ATOM 1578 O O . LYS A 1 182 ? -0.444 -10.563 -10.154 1.00 97.69 182 LYS A O 1
ATOM 1583 N N . LYS A 1 183 ? -0.823 -8.624 -11.215 1.00 95.88 183 LYS A N 1
ATOM 1584 C CA . LYS A 1 183 ? -0.235 -9.081 -12.484 1.00 95.88 183 LYS A CA 1
ATOM 1585 C C . LYS A 1 183 ? 1.212 -9.546 -12.327 1.00 95.88 183 LYS A C 1
ATOM 1587 O O . LYS A 1 183 ? 1.594 -10.530 -12.953 1.00 95.88 183 LYS A O 1
ATOM 1592 N N . ARG A 1 184 ? 2.035 -8.868 -11.525 1.00 96.06 184 ARG A N 1
ATOM 1593 C CA . ARG A 1 184 ? 3.428 -9.274 -11.288 1.00 96.06 184 ARG A CA 1
ATOM 1594 C C . ARG A 1 184 ? 3.511 -10.604 -10.551 1.00 96.06 184 ARG A C 1
ATOM 1596 O O . ARG A 1 184 ? 4.337 -11.426 -10.935 1.00 96.06 184 ARG A O 1
ATOM 1603 N N . VAL A 1 185 ? 2.672 -10.812 -9.537 1.00 96.12 185 VAL A N 1
ATOM 1604 C CA . VAL A 1 185 ? 2.572 -12.083 -8.803 1.00 96.12 185 VAL A CA 1
ATOM 1605 C C . VAL A 1 185 ? 2.193 -13.222 -9.749 1.00 96.12 185 VAL A C 1
ATOM 1607 O O . VAL A 1 185 ? 2.836 -14.265 -9.708 1.00 96.12 185 VAL A O 1
ATOM 1610 N N . ASP A 1 186 ? 1.225 -12.996 -10.637 1.00 94.94 186 ASP A N 1
ATOM 1611 C CA . ASP A 1 186 ? 0.709 -14.037 -11.533 1.00 94.94 186 ASP A CA 1
ATOM 1612 C C . ASP A 1 186 ? 1.660 -14.375 -12.696 1.00 94.94 186 ASP A C 1
ATOM 1614 O O . ASP A 1 186 ? 1.663 -15.502 -13.184 1.00 94.94 186 ASP A O 1
ATOM 1618 N N . ASN A 1 187 ? 2.460 -13.407 -13.161 1.00 93.38 187 ASN A N 1
ATOM 1619 C CA . ASN A 1 187 ? 3.253 -13.535 -14.394 1.00 93.38 187 ASN A CA 1
ATOM 1620 C C . ASN A 1 187 ? 4.777 -13.606 -14.175 1.00 93.38 187 ASN A C 1
ATOM 1622 O O . ASN A 1 187 ? 5.524 -13.704 -15.150 1.00 93.38 187 ASN A O 1
ATOM 1626 N N . SER A 1 188 ? 5.269 -13.515 -12.935 1.00 93.00 188 SER A N 1
ATOM 1627 C CA . SER A 1 188 ? 6.711 -13.564 -12.643 1.00 93.00 188 SER A CA 1
ATOM 1628 C C . SER A 1 188 ? 7.147 -14.921 -12.113 1.00 93.00 188 SER A C 1
ATOM 1630 O O . SER A 1 188 ? 6.483 -15.522 -11.275 1.00 93.00 188 SER A O 1
ATOM 1632 N N . GLU A 1 189 ? 8.352 -15.337 -12.499 1.00 95.19 189 GLU A N 1
ATOM 1633 C CA . GLU A 1 189 ? 9.042 -16.448 -11.845 1.00 95.19 189 GLU A CA 1
ATOM 1634 C C . GLU A 1 189 ? 9.187 -16.191 -10.330 1.00 95.19 189 GLU A C 1
ATOM 1636 O O . GLU A 1 189 ? 9.533 -15.066 -9.938 1.00 95.19 189 GLU A O 1
ATOM 1641 N N . PRO A 1 190 ? 9.017 -17.207 -9.459 1.00 95.00 190 PRO A N 1
ATOM 1642 C CA . PRO A 1 190 ? 9.089 -17.033 -8.004 1.00 95.00 190 PRO A CA 1
ATOM 1643 C C . PRO A 1 190 ? 10.390 -16.380 -7.515 1.00 95.00 190 PRO A C 1
ATOM 1645 O O . PRO A 1 190 ? 10.388 -15.582 -6.576 1.00 95.00 190 PRO A O 1
ATOM 1648 N N . SER A 1 191 ? 11.511 -16.676 -8.177 1.00 95.44 191 SER A N 1
ATOM 1649 C CA . SER A 1 191 ? 12.819 -16.089 -7.869 1.00 95.44 191 SER A CA 1
ATOM 1650 C C . SER A 1 191 ? 12.878 -14.591 -8.188 1.00 95.44 191 SER A C 1
ATOM 1652 O O . SER A 1 191 ? 13.399 -13.811 -7.384 1.00 95.44 191 SER A O 1
ATOM 1654 N N . LYS A 1 192 ? 12.301 -14.169 -9.323 1.00 94.75 192 LYS A N 1
ATOM 1655 C CA . LYS A 1 192 ? 12.169 -12.754 -9.694 1.00 94.75 192 LYS A CA 1
ATOM 1656 C C . LYS A 1 192 ? 11.243 -12.041 -8.713 1.00 94.75 192 LYS A C 1
ATOM 1658 O O . LYS A 1 192 ? 11.635 -11.014 -8.165 1.00 94.75 192 LYS A O 1
ATOM 1663 N N . LEU A 1 193 ? 10.077 -12.623 -8.425 1.00 95.19 193 LEU A N 1
ATOM 1664 C CA . LEU A 1 193 ? 9.100 -12.083 -7.477 1.00 95.19 193 LEU A CA 1
ATOM 1665 C C . LEU A 1 193 ? 9.736 -11.809 -6.105 1.00 95.19 193 LEU A C 1
ATOM 1667 O O . LEU A 1 193 ? 9.621 -10.698 -5.589 1.00 95.19 193 LEU A O 1
ATOM 1671 N N . ALA A 1 194 ? 10.466 -12.781 -5.547 1.00 94.25 194 ALA A N 1
ATOM 1672 C CA . ALA A 1 194 ? 11.157 -12.634 -4.266 1.00 94.25 194 ALA A CA 1
ATOM 1673 C C . ALA A 1 194 ? 12.273 -11.574 -4.306 1.00 94.25 194 ALA A C 1
ATOM 1675 O O . ALA A 1 194 ? 12.407 -10.775 -3.377 1.00 94.25 194 ALA A O 1
ATOM 1676 N N . SER A 1 195 ? 13.066 -11.547 -5.383 1.00 96.88 195 SER A N 1
ATOM 1677 C CA . SER A 1 195 ? 14.140 -10.564 -5.576 1.00 96.88 195 SER A CA 1
ATOM 1678 C C . SER A 1 195 ? 13.598 -9.136 -5.654 1.00 96.88 195 SER A C 1
ATOM 1680 O O . SER A 1 195 ? 14.109 -8.234 -4.990 1.00 96.88 195 SER A O 1
ATOM 1682 N N . ASP A 1 196 ? 12.522 -8.936 -6.409 1.00 96.94 196 ASP A N 1
ATOM 1683 C CA . ASP A 1 196 ? 11.882 -7.637 -6.575 1.00 96.94 196 ASP A CA 1
ATOM 1684 C C . ASP A 1 196 ? 11.203 -7.168 -5.285 1.00 96.94 196 ASP A C 1
ATOM 1686 O O . ASP A 1 196 ? 11.420 -6.034 -4.856 1.00 96.94 196 ASP A O 1
ATOM 1690 N N . THR A 1 197 ? 10.506 -8.057 -4.573 1.00 96.25 197 THR A N 1
ATOM 1691 C CA . THR A 1 197 ? 9.978 -7.743 -3.236 1.00 96.25 197 THR A CA 1
ATOM 1692 C C . THR A 1 197 ? 11.105 -7.343 -2.277 1.00 96.25 197 THR A C 1
ATOM 1694 O O . THR A 1 197 ? 10.990 -6.341 -1.572 1.00 96.25 197 THR A O 1
ATOM 1697 N N . LYS A 1 198 ? 12.247 -8.046 -2.301 1.00 96.94 198 LYS A N 1
ATOM 1698 C CA . LYS A 1 198 ? 13.422 -7.697 -1.485 1.00 96.94 198 LYS A CA 1
ATOM 1699 C C . LYS A 1 198 ? 13.990 -6.320 -1.837 1.00 96.94 198 LYS A C 1
ATOM 1701 O O . LYS A 1 198 ? 14.371 -5.584 -0.925 1.00 96.94 198 LYS A O 1
ATOM 1706 N N . LYS A 1 199 ? 14.055 -5.955 -3.123 1.00 97.50 199 LYS A N 1
ATOM 1707 C CA . LYS A 1 199 ? 14.494 -4.616 -3.559 1.00 97.50 199 LYS A CA 1
ATOM 1708 C C . LYS A 1 199 ? 13.563 -3.531 -3.021 1.00 97.50 199 LYS A C 1
ATOM 1710 O O . LYS A 1 199 ? 14.059 -2.574 -2.433 1.00 97.50 199 LYS A O 1
ATOM 1715 N N . GLY A 1 200 ? 12.247 -3.716 -3.148 1.00 97.06 200 GLY A N 1
ATOM 1716 C CA . GLY A 1 200 ? 11.249 -2.781 -2.620 1.00 97.06 200 GLY A CA 1
ATOM 1717 C C . GLY A 1 200 ? 11.366 -2.594 -1.102 1.00 97.06 200 GLY A C 1
ATOM 1718 O O . GLY A 1 200 ? 11.473 -1.464 -0.627 1.00 97.06 200 GLY A O 1
ATOM 1719 N N . THR A 1 201 ? 11.462 -3.684 -0.335 1.00 95.50 201 THR A N 1
ATOM 1720 C CA . THR A 1 201 ? 11.638 -3.618 1.129 1.00 95.50 201 THR A CA 1
ATOM 1721 C C . THR A 1 201 ? 12.954 -2.951 1.529 1.00 95.50 201 THR A C 1
ATOM 1723 O O . THR A 1 201 ? 12.981 -2.112 2.428 1.00 95.50 201 THR A O 1
ATOM 1726 N N . MET A 1 202 ? 14.057 -3.279 0.850 1.00 95.44 202 MET A N 1
ATOM 1727 C CA . MET A 1 202 ? 15.360 -2.664 1.118 1.00 95.44 202 MET A CA 1
ATOM 1728 C C . MET A 1 202 ? 15.351 -1.163 0.805 1.00 95.44 202 MET A C 1
ATOM 1730 O O . MET A 1 202 ? 15.956 -0.377 1.536 1.00 95.44 202 MET A O 1
ATOM 1734 N N . PHE A 1 203 ? 14.671 -0.757 -0.268 1.00 96.00 203 PHE A N 1
ATOM 1735 C CA . PHE A 1 203 ? 14.497 0.650 -0.611 1.00 96.00 203 PHE A CA 1
ATOM 1736 C C . PHE A 1 203 ? 13.706 1.390 0.472 1.00 96.00 203 PHE A C 1
ATOM 1738 O O . PHE A 1 203 ? 14.163 2.431 0.943 1.00 96.00 203 PHE A O 1
ATOM 1745 N N . LEU A 1 204 ? 12.588 0.820 0.939 1.00 94.75 204 LEU A N 1
ATOM 1746 C CA . LEU A 1 204 ? 11.806 1.387 2.041 1.00 94.75 204 LEU A CA 1
ATOM 1747 C C . LEU A 1 204 ? 12.660 1.563 3.304 1.00 94.75 204 LEU A C 1
ATOM 1749 O O . LEU A 1 204 ? 12.681 2.645 3.888 1.00 94.75 204 LEU A O 1
ATOM 1753 N N . TYR A 1 205 ? 13.424 0.536 3.688 1.00 91.31 205 TYR A N 1
ATOM 1754 C CA . TYR A 1 205 ? 14.314 0.601 4.848 1.00 91.31 205 TYR A CA 1
ATOM 1755 C C . TYR A 1 205 ? 15.339 1.739 4.728 1.00 91.31 205 TYR A C 1
ATOM 1757 O O . TYR A 1 205 ? 15.491 2.541 5.650 1.00 91.31 205 TYR A O 1
ATOM 1765 N N . LYS A 1 206 ? 16.008 1.857 3.572 1.00 91.94 206 LYS A N 1
ATOM 1766 C CA . LYS A 1 206 ? 16.981 2.932 3.311 1.00 91.94 206 LYS A CA 1
ATOM 1767 C C . LYS A 1 206 ? 16.340 4.316 3.361 1.00 91.94 206 LYS A C 1
ATOM 1769 O O . LYS A 1 206 ? 16.909 5.229 3.959 1.00 91.94 206 LYS A O 1
ATOM 1774 N N . PHE A 1 207 ? 15.172 4.466 2.738 1.00 89.81 207 PHE A N 1
ATOM 1775 C CA . PHE A 1 207 ? 14.415 5.714 2.746 1.00 89.81 207 PHE A CA 1
ATOM 1776 C C . PHE A 1 207 ? 14.105 6.145 4.181 1.00 89.81 207 PHE A C 1
ATOM 1778 O O . PHE A 1 207 ? 14.356 7.282 4.574 1.00 89.81 207 PHE A O 1
ATOM 1785 N N . MET A 1 208 ? 13.651 5.207 5.002 1.00 87.88 208 MET A N 1
ATOM 1786 C CA . MET A 1 208 ? 13.255 5.484 6.374 1.00 87.88 208 MET A CA 1
ATOM 1787 C C . MET A 1 208 ? 14.439 5.750 7.305 1.00 87.88 208 MET A C 1
ATOM 1789 O O . MET A 1 208 ? 14.369 6.656 8.135 1.00 87.88 208 MET A O 1
ATOM 1793 N N . ASP A 1 209 ? 15.555 5.038 7.141 1.00 87.62 209 ASP A N 1
ATOM 1794 C CA . ASP A 1 209 ? 16.803 5.337 7.854 1.00 87.62 209 ASP A CA 1
ATOM 1795 C C . ASP A 1 209 ? 17.333 6.744 7.513 1.00 87.62 209 ASP A C 1
ATOM 1797 O O . ASP A 1 209 ? 17.755 7.492 8.398 1.00 87.62 209 ASP A O 1
ATOM 1801 N N . SER A 1 210 ? 17.241 7.156 6.243 1.00 87.00 210 SER A N 1
ATOM 1802 C CA . SER A 1 210 ? 17.561 8.528 5.824 1.00 87.00 210 SER A CA 1
ATOM 1803 C C . SER A 1 210 ? 16.665 9.568 6.503 1.00 87.00 210 SER A C 1
ATOM 1805 O O . SER A 1 210 ? 17.164 10.563 7.034 1.00 87.00 210 SER A O 1
ATOM 1807 N N . GLU A 1 211 ? 15.350 9.349 6.510 1.00 83.12 211 GLU A N 1
ATOM 1808 C CA . GLU A 1 211 ? 14.396 10.262 7.147 1.00 83.12 211 GLU A CA 1
ATOM 1809 C C . GLU A 1 211 ? 14.628 10.364 8.659 1.00 83.12 211 GLU A C 1
ATOM 1811 O O . GLU A 1 211 ? 14.673 11.467 9.206 1.00 83.12 211 GLU A O 1
ATOM 1816 N N . ASN A 1 212 ? 14.909 9.243 9.329 1.00 81.50 212 ASN A N 1
ATOM 1817 C CA . ASN A 1 212 ? 15.343 9.253 10.724 1.00 81.50 212 ASN A CA 1
ATOM 1818 C C . ASN A 1 212 ? 16.577 10.139 10.916 1.00 81.50 212 ASN A C 1
ATOM 1820 O O . ASN A 1 212 ? 16.561 11.040 11.756 1.00 81.50 212 ASN A O 1
ATOM 1824 N N . LYS A 1 213 ? 17.640 9.936 10.130 1.00 83.81 213 LYS A N 1
ATOM 1825 C CA . LYS A 1 213 ? 18.868 10.742 10.243 1.00 83.81 213 LYS A CA 1
ATOM 1826 C C . LYS A 1 213 ? 18.594 12.238 10.090 1.00 83.81 213 LYS A C 1
ATOM 1828 O O . LYS A 1 213 ? 19.132 13.006 10.881 1.00 83.81 213 LYS A O 1
ATOM 1833 N N . ARG A 1 214 ? 17.733 12.649 9.151 1.00 80.12 214 ARG A N 1
ATOM 1834 C CA . ARG A 1 214 ? 17.334 14.060 8.955 1.00 80.12 214 ARG A CA 1
ATOM 1835 C C . ARG A 1 214 ? 16.584 14.633 10.158 1.00 80.12 214 ARG A C 1
ATOM 1837 O O . ARG A 1 214 ? 16.844 15.759 10.580 1.00 80.12 214 ARG A O 1
ATOM 1844 N N . LEU A 1 215 ? 15.672 13.857 10.743 1.00 77.06 215 LEU A N 1
ATOM 1845 C CA . LEU A 1 215 ? 14.931 14.275 11.936 1.00 77.06 215 LEU A CA 1
ATOM 1846 C C . LEU A 1 215 ? 15.849 14.435 13.159 1.00 77.06 215 LEU A C 1
ATOM 1848 O O . LEU A 1 215 ? 15.630 15.333 13.976 1.00 77.06 215 LEU A O 1
ATOM 1852 N N . TYR A 1 216 ? 16.879 13.590 13.283 1.00 69.69 216 TYR A N 1
ATOM 1853 C CA . TYR A 1 216 ? 17.835 13.638 14.395 1.00 69.69 216 TYR A CA 1
ATOM 1854 C C . TYR A 1 216 ? 19.002 14.605 14.173 1.00 69.69 216 TYR A C 1
ATOM 1856 O O . TYR A 1 216 ? 19.499 15.153 15.153 1.00 69.69 216 TYR A O 1
ATOM 1864 N N . SER A 1 217 ? 19.412 14.894 12.933 1.00 64.50 217 SER A N 1
ATOM 1865 C CA . SER A 1 217 ? 20.473 15.878 12.658 1.00 64.50 217 SER A CA 1
ATOM 1866 C C . SER A 1 217 ? 20.074 17.297 13.070 1.00 64.50 217 SER A C 1
ATOM 1868 O O . SER A 1 217 ? 20.929 18.088 13.449 1.00 64.50 217 SER A O 1
ATOM 1870 N N . ASN A 1 218 ? 18.772 17.602 13.065 1.00 57.28 218 ASN A N 1
ATOM 1871 C CA . ASN A 1 218 ? 18.230 18.904 13.461 1.00 57.28 218 ASN A CA 1
ATOM 1872 C C . ASN A 1 218 ? 17.905 19.019 14.965 1.00 57.28 218 ASN A C 1
ATOM 1874 O O . ASN A 1 218 ? 17.445 20.069 15.413 1.00 57.28 218 ASN A O 1
ATOM 1878 N N . ARG A 1 219 ? 18.125 17.969 15.772 1.00 52.78 219 ARG A N 1
ATOM 1879 C CA . ARG A 1 219 ? 17.863 17.979 17.222 1.00 52.78 219 ARG A CA 1
ATOM 1880 C C . ARG A 1 219 ? 19.122 17.593 17.993 1.00 52.78 219 ARG A C 1
ATOM 1882 O O . ARG A 1 219 ? 19.453 16.422 18.109 1.00 52.78 219 ARG A O 1
ATOM 1889 N N . SER A 1 220 ? 19.754 18.584 18.624 1.00 47.28 220 SER A N 1
ATOM 1890 C CA . SER A 1 220 ? 20.899 18.428 19.546 1.00 47.28 220 SER A CA 1
ATOM 1891 C C . SER A 1 220 ? 20.625 17.513 20.766 1.00 47.28 220 SER A C 1
ATOM 1893 O O . SER A 1 220 ? 21.514 17.242 21.564 1.00 47.28 220 SER A O 1
ATOM 1895 N N . THR A 1 221 ? 19.420 16.959 20.946 1.00 44.03 221 THR A N 1
ATOM 1896 C CA . THR A 1 221 ? 19.115 16.104 22.103 1.00 44.03 221 THR A CA 1
ATOM 1897 C C . THR A 1 221 ? 18.212 14.905 21.785 1.00 44.03 221 THR A C 1
ATOM 1899 O O . THR A 1 221 ? 17.142 15.026 21.193 1.00 44.03 221 THR A O 1
ATOM 1902 N N . ARG A 1 222 ? 18.664 13.747 22.297 1.00 42.75 222 ARG A N 1
ATOM 1903 C CA . ARG A 1 222 ? 18.015 12.426 22.449 1.00 42.75 222 ARG A CA 1
ATOM 1904 C C . ARG A 1 222 ? 17.662 11.648 21.170 1.00 42.75 222 ARG A C 1
ATOM 1906 O O . ARG A 1 222 ? 16.605 11.828 20.570 1.00 42.75 222 ARG A O 1
ATOM 1913 N N . LYS A 1 223 ? 18.497 10.632 20.892 1.00 43.12 223 LYS A N 1
ATOM 1914 C CA . LYS A 1 223 ? 18.152 9.438 20.102 1.00 43.12 223 LYS A CA 1
ATOM 1915 C C . LYS A 1 223 ? 16.838 8.847 20.629 1.00 43.12 223 LYS A C 1
ATOM 1917 O O . LYS A 1 223 ? 16.813 8.266 21.711 1.00 43.12 223 LYS A O 1
ATOM 1922 N N . LYS A 1 224 ? 15.750 8.980 19.876 1.00 43.88 224 LYS A N 1
ATOM 1923 C CA . LYS A 1 224 ? 14.656 8.005 19.933 1.00 43.88 224 LYS A CA 1
ATOM 1924 C C . LYS A 1 224 ? 14.903 7.095 18.739 1.00 43.88 224 LYS A C 1
ATOM 1926 O O . LYS A 1 224 ? 14.922 7.586 17.626 1.00 43.88 224 LYS A O 1
ATOM 1931 N N . ASN A 1 225 ? 15.162 5.811 18.934 1.00 43.47 22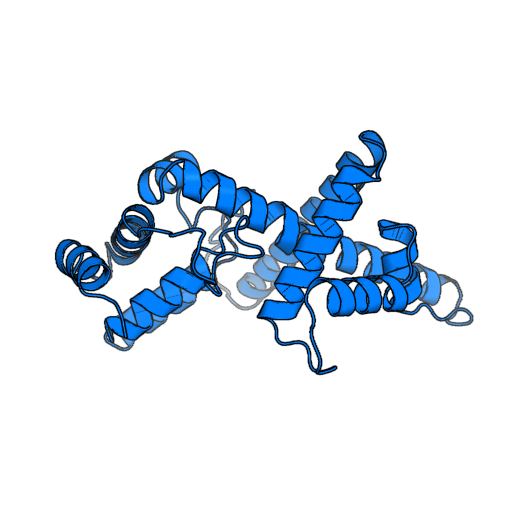5 ASN A N 1
ATOM 1932 C CA . ASN A 1 225 ? 15.125 4.904 17.791 1.00 43.47 225 ASN A CA 1
ATOM 1933 C C . ASN A 1 225 ? 13.653 4.824 17.377 1.00 43.47 225 ASN A C 1
ATOM 1935 O O . ASN A 1 225 ? 12.831 4.362 18.168 1.00 43.47 225 ASN A O 1
ATOM 1939 N N . ILE A 1 226 ? 13.294 5.364 16.210 1.00 50.94 226 ILE A N 1
ATOM 1940 C CA . ILE A 1 226 ? 11.990 5.050 15.631 1.00 50.94 226 ILE A CA 1
ATOM 1941 C C . ILE A 1 226 ? 12.131 3.624 15.126 1.00 50.94 226 ILE A C 1
ATOM 1943 O O . ILE A 1 226 ? 12.898 3.365 14.200 1.00 50.94 226 ILE A O 1
ATOM 1947 N N . ASP A 1 227 ? 11.465 2.712 15.826 1.00 54.34 227 ASP A N 1
ATOM 1948 C CA . ASP A 1 227 ? 11.409 1.319 15.434 1.00 54.34 227 ASP A CA 1
ATOM 1949 C C . ASP A 1 227 ? 10.603 1.219 14.140 1.00 54.34 227 ASP A C 1
ATOM 1951 O O . ASP A 1 227 ? 9.497 1.751 14.023 1.00 54.34 227 ASP A O 1
ATOM 1955 N N . PHE A 1 228 ? 11.206 0.600 13.142 1.00 54.94 228 PHE A N 1
ATOM 1956 C CA . PHE A 1 228 ? 10.627 0.404 11.829 1.00 54.94 228 PHE A CA 1
ATOM 1957 C C . PHE A 1 228 ? 10.557 -1.095 11.592 1.00 54.94 228 PHE A C 1
ATOM 1959 O O . PHE A 1 228 ? 11.235 -1.634 10.720 1.00 54.94 228 PHE A O 1
ATOM 1966 N N . VAL A 1 229 ? 9.799 -1.780 12.449 1.00 52.41 229 VAL A N 1
ATOM 1967 C CA . VAL A 1 229 ? 9.540 -3.208 12.281 1.00 52.41 229 VAL A CA 1
ATOM 1968 C C . VAL A 1 229 ? 8.731 -3.394 10.997 1.00 52.41 229 VAL A C 1
ATOM 1970 O O . VAL A 1 229 ? 7.635 -2.832 10.874 1.00 52.41 229 VAL A O 1
ATOM 1973 N N . PHE A 1 230 ? 9.290 -4.170 10.067 1.00 53.09 230 PHE A N 1
ATOM 1974 C CA . PHE A 1 230 ? 8.684 -4.614 8.812 1.00 53.09 230 PHE A CA 1
ATOM 1975 C C . PHE A 1 230 ? 8.777 -6.125 8.697 1.00 53.09 230 PHE A C 1
ATOM 1977 O O . PHE A 1 230 ? 9.881 -6.651 8.962 1.00 53.09 230 PHE A O 1
#

Foldseek 3Di:
DDDPVLVVLCVVLVPDDPPCPQLSLLLSLQPDDDDLVDDDLQQQVSQAGNSLVVSVVSCVVSPDDPVSVVVSVVQSPQLALQSPDPLVSSCVRNDPRNSNSNVLLCLQQQLLVLLLVLLVVVVVVVCVVVVVPDDDDSQVSLCVQQVGGPVVLVVVLCVVVVPDDPDQDPSNVSNSSNVSSVSSVVPDDPVSNVVSSVSSVVSVVVVVVVVLCVVVVPDPDDDDPSDRDD

pLDDT: mean 88.81, std 11.87, range [42.75, 98.31]

Sequence (230 aa):
MFGKEEEKIIQKFSKIDHNNYKENILSIIGNWKINNKNSYDYLILHEAFNWKRLAVKIIDYFRFDESLNTKLINWIFNPHLYATFSENKFRELIGFEKYNAHLSYFYGVTIERCLIAYSEEELLKRQISYGNFVRYTPEDVYSQIYNITYNKLIDDFFSEFKITTKKISELEFEKFTYWCFKKRVDNSEPSKLASDTKKGTMFLYKFMDSENKRLYSNRSTRKKNIDFV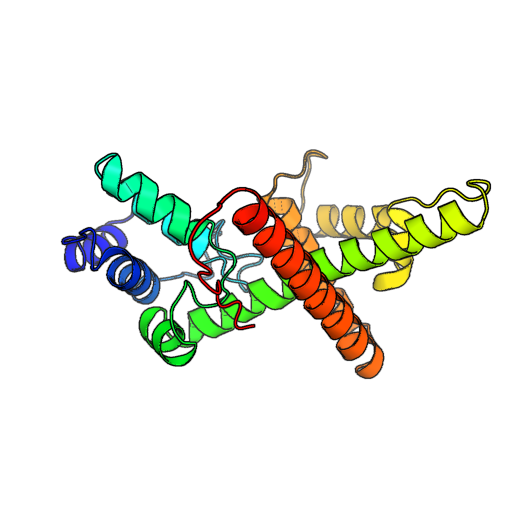F